Protein AF-A0A2V6K0H4-F1 (afdb_monomer_lite)

Structure (mmCIF, N/CA/C/O backbone):
data_AF-A0A2V6K0H4-F1
#
_entry.id   AF-A0A2V6K0H4-F1
#
loop_
_atom_site.group_PDB
_atom_site.id
_atom_site.type_symbol
_atom_site.label_atom_id
_atom_site.label_alt_id
_atom_site.label_comp_id
_atom_site.label_asym_id
_atom_site.label_entity_id
_atom_site.label_seq_id
_atom_site.pdbx_PDB_ins_code
_atom_site.Cartn_x
_atom_site.Cartn_y
_atom_site.Cartn_z
_atom_site.occupancy
_atom_site.B_iso_or_equiv
_atom_site.auth_seq_id
_atom_site.auth_comp_id
_atom_site.auth_asym_id
_atom_site.auth_atom_id
_atom_site.pdbx_PDB_model_num
ATOM 1 N N . MET A 1 1 ? 61.131 -24.759 -20.371 1.00 45.72 1 MET A N 1
ATOM 2 C CA . MET A 1 1 ? 60.418 -23.560 -19.867 1.00 45.72 1 MET A CA 1
ATOM 3 C C . MET A 1 1 ? 59.614 -22.884 -20.987 1.00 45.72 1 MET A C 1
ATOM 5 O O . MET A 1 1 ? 60.011 -21.819 -21.425 1.00 45.72 1 MET A O 1
ATOM 9 N N . LYS A 1 2 ? 58.522 -23.476 -21.503 1.00 50.22 2 LYS A N 1
ATOM 10 C CA . LYS A 1 2 ? 57.616 -22.813 -22.475 1.00 50.22 2 LYS A CA 1
ATOM 11 C C . LYS A 1 2 ? 56.226 -23.479 -22.492 1.00 50.22 2 LYS A C 1
ATOM 13 O O . LYS A 1 2 ? 55.861 -24.067 -23.494 1.00 50.22 2 LYS A O 1
ATOM 18 N N . THR A 1 3 ? 55.463 -23.431 -21.399 1.00 52.38 3 THR A N 1
ATOM 19 C CA . THR A 1 3 ? 54.047 -23.891 -21.413 1.00 52.38 3 THR A CA 1
ATOM 20 C C . THR A 1 3 ? 53.115 -23.183 -20.415 1.00 52.38 3 THR A C 1
ATOM 22 O O . THR A 1 3 ? 51.939 -23.510 -20.359 1.00 52.38 3 THR A O 1
ATOM 25 N N . LEU A 1 4 ? 53.568 -22.164 -19.673 1.00 50.09 4 LEU A N 1
ATOM 26 C CA . LEU A 1 4 ? 52.749 -21.493 -18.642 1.00 50.09 4 LEU A CA 1
ATOM 27 C C . LEU A 1 4 ? 52.065 -20.181 -19.080 1.00 50.09 4 LEU A C 1
ATOM 29 O O . LEU A 1 4 ? 51.285 -19.625 -18.317 1.00 50.09 4 LEU A O 1
ATOM 33 N N . PHE A 1 5 ? 52.290 -19.687 -20.303 1.00 51.50 5 PHE A N 1
ATOM 34 C CA . PHE A 1 5 ? 51.765 -18.377 -20.735 1.00 51.50 5 PHE A CA 1
ATOM 35 C C . PHE A 1 5 ? 50.396 -18.407 -21.440 1.00 51.50 5 PHE A C 1
ATOM 37 O O . PHE A 1 5 ? 49.761 -17.364 -21.567 1.00 51.50 5 PHE A O 1
ATOM 44 N N . ALA A 1 6 ? 49.901 -19.572 -21.868 1.00 51.66 6 ALA A N 1
ATOM 45 C CA . ALA A 1 6 ? 48.662 -19.647 -22.652 1.00 51.66 6 ALA A CA 1
ATOM 46 C C . ALA A 1 6 ? 47.374 -19.586 -21.803 1.00 51.66 6 ALA A C 1
ATOM 48 O O . ALA A 1 6 ? 46.345 -19.132 -22.294 1.00 51.66 6 ALA A O 1
ATOM 49 N N . LEU A 1 7 ? 47.414 -19.985 -20.524 1.00 48.97 7 LEU A N 1
ATOM 50 C CA . LEU A 1 7 ? 46.205 -20.088 -19.689 1.00 48.97 7 LEU A CA 1
ATOM 51 C C . LEU A 1 7 ? 45.752 -18.738 -19.078 1.00 48.97 7 LEU A C 1
ATOM 53 O O . LEU A 1 7 ? 44.563 -18.545 -18.850 1.00 48.97 7 LEU A O 1
ATOM 57 N N . CYS A 1 8 ? 46.665 -17.777 -18.867 1.00 50.41 8 CYS A N 1
ATOM 58 C CA . CYS A 1 8 ? 46.339 -16.429 -18.355 1.00 50.41 8 CYS A CA 1
ATOM 59 C C . CYS A 1 8 ? 45.798 -15.467 -19.430 1.00 50.41 8 CYS A C 1
ATOM 61 O O . CYS A 1 8 ? 45.034 -14.551 -19.125 1.00 50.41 8 CYS A O 1
ATOM 63 N N . LEU A 1 9 ? 46.187 -15.647 -20.696 1.00 49.09 9 LEU A N 1
ATOM 64 C CA . LEU A 1 9 ? 45.750 -14.772 -21.791 1.00 49.09 9 LEU A CA 1
ATOM 65 C C . LEU A 1 9 ? 44.301 -15.056 -22.217 1.00 49.09 9 LEU A C 1
ATOM 67 O O . LEU A 1 9 ? 43.562 -14.130 -22.532 1.00 49.09 9 LEU A O 1
ATOM 71 N N . VAL A 1 10 ? 43.861 -16.317 -22.162 1.00 55.06 10 VAL A N 1
ATOM 72 C CA . VAL A 1 10 ? 42.486 -16.699 -22.533 1.00 55.06 10 VAL A CA 1
ATOM 73 C C . VAL A 1 10 ? 41.473 -16.243 -21.475 1.00 55.06 10 VAL A C 1
ATOM 75 O O . VAL A 1 10 ? 40.394 -15.765 -21.821 1.00 55.06 10 VAL A O 1
ATOM 78 N N . THR A 1 11 ? 41.825 -16.310 -20.187 1.00 56.41 11 THR A N 1
ATOM 79 C CA . THR A 1 11 ? 40.947 -15.844 -19.100 1.00 56.41 11 THR A CA 1
ATOM 80 C C . THR A 1 11 ? 40.827 -14.320 -19.055 1.00 56.41 11 THR A C 1
ATOM 82 O O . THR A 1 11 ? 39.732 -13.808 -18.841 1.00 56.41 11 THR A O 1
ATOM 85 N N . THR A 1 12 ? 41.905 -13.576 -19.321 1.00 61.06 12 THR A N 1
ATOM 86 C CA . THR A 1 12 ? 41.866 -12.101 -19.359 1.00 61.06 12 THR A CA 1
ATOM 87 C C . THR A 1 12 ? 41.106 -11.554 -20.572 1.00 61.06 12 THR A C 1
ATOM 89 O O . THR A 1 12 ? 40.358 -10.588 -20.422 1.00 61.06 12 THR A O 1
ATOM 92 N N . LEU A 1 13 ? 41.213 -12.193 -21.745 1.00 59.69 13 LEU A N 1
ATOM 93 C CA . LEU A 1 13 ? 40.468 -11.805 -22.952 1.00 59.69 13 LEU A CA 1
ATOM 94 C C . LEU A 1 13 ? 38.966 -12.156 -22.861 1.00 59.69 13 LEU A C 1
ATOM 96 O O . LEU A 1 13 ? 38.113 -11.377 -23.285 1.00 59.69 13 LEU A O 1
ATOM 100 N N . GLY A 1 14 ? 38.620 -13.298 -22.253 1.00 63.28 14 GLY A N 1
ATOM 101 C CA . GLY A 1 14 ? 37.225 -13.670 -21.975 1.00 63.28 14 GLY A CA 1
ATOM 102 C C . GLY A 1 14 ? 36.558 -12.765 -20.931 1.00 63.28 14 GLY A C 1
ATOM 103 O O . GLY A 1 14 ? 35.384 -12.420 -21.055 1.00 63.28 14 GLY A O 1
ATOM 104 N N . LEU A 1 15 ? 37.314 -12.313 -19.926 1.00 65.50 15 LEU A N 1
ATOM 105 C CA . LEU A 1 15 ? 36.802 -11.408 -18.896 1.00 65.50 15 LEU A CA 1
ATOM 106 C C . LEU A 1 15 ? 36.651 -9.963 -19.405 1.00 65.50 15 LEU A C 1
ATOM 108 O O . LEU A 1 15 ? 35.726 -9.267 -18.987 1.00 65.50 15 LEU A O 1
ATOM 112 N N . SER A 1 16 ? 37.520 -9.501 -20.315 1.00 71.31 16 SER A N 1
ATOM 113 C CA . SER A 1 16 ? 37.411 -8.155 -20.900 1.00 71.31 16 SER A CA 1
ATOM 114 C C . SER A 1 16 ? 36.224 -8.028 -21.859 1.00 71.31 16 SER A C 1
ATOM 116 O O . SER A 1 16 ? 35.495 -7.041 -21.784 1.00 71.31 16 SER A O 1
ATOM 118 N N . THR A 1 17 ? 35.980 -9.048 -22.686 1.00 72.75 17 THR A N 1
ATOM 119 C CA . THR A 1 17 ? 34.864 -9.095 -23.650 1.00 72.75 17 THR A CA 1
ATOM 120 C C . THR A 1 17 ? 33.499 -9.226 -22.972 1.00 72.75 17 THR A C 1
ATOM 122 O O . THR A 1 17 ? 32.550 -8.531 -23.340 1.00 72.75 17 THR A O 1
ATOM 125 N N . ALA A 1 18 ? 33.393 -10.050 -21.925 1.00 73.50 18 ALA A N 1
ATOM 126 C CA . ALA A 1 18 ? 32.181 -10.128 -21.109 1.00 73.50 18 ALA A CA 1
ATOM 127 C C . ALA A 1 18 ? 31.883 -8.792 -20.406 1.00 73.50 18 ALA A C 1
ATOM 129 O O . ALA A 1 18 ? 30.736 -8.347 -20.355 1.00 73.50 18 ALA A O 1
ATOM 130 N N . ARG A 1 19 ? 32.925 -8.109 -19.913 1.00 79.75 19 ARG A N 1
ATOM 131 C CA . ARG A 1 19 ? 32.792 -6.804 -19.258 1.00 79.75 19 ARG A CA 1
ATOM 132 C C . ARG A 1 19 ? 32.370 -5.700 -20.228 1.00 79.75 19 ARG A C 1
ATOM 134 O O . ARG A 1 19 ? 31.537 -4.881 -19.847 1.00 79.75 19 ARG A O 1
ATOM 141 N N . SER A 1 20 ? 32.886 -5.681 -21.459 1.00 76.19 20 SER A N 1
ATOM 142 C CA . SER A 1 20 ? 32.443 -4.727 -22.487 1.00 76.19 20 SER A CA 1
ATOM 143 C C . SER A 1 20 ? 30.996 -4.967 -22.907 1.00 76.19 20 SER A C 1
ATOM 145 O O . SER A 1 20 ? 30.218 -4.020 -22.915 1.00 76.19 20 SER A O 1
ATOM 147 N N . ALA A 1 21 ? 30.596 -6.220 -23.150 1.00 75.69 21 ALA A N 1
ATOM 148 C CA . ALA A 1 21 ? 29.217 -6.539 -23.525 1.00 75.69 21 ALA A CA 1
ATOM 149 C C . ALA A 1 21 ? 28.221 -6.193 -22.401 1.00 75.69 21 ALA A C 1
ATOM 151 O O . ALA A 1 21 ? 27.159 -5.623 -22.648 1.00 75.69 21 ALA A O 1
ATOM 152 N N . GLN A 1 22 ? 28.586 -6.463 -21.143 1.00 78.69 22 GLN A N 1
ATOM 153 C CA . GLN A 1 22 ? 27.788 -6.061 -19.984 1.00 78.69 22 GLN A CA 1
ATOM 154 C C . GLN A 1 22 ? 27.707 -4.531 -19.846 1.00 78.69 22 GLN A C 1
ATOM 156 O O . GLN A 1 22 ? 26.660 -3.989 -19.500 1.00 78.69 22 GLN A O 1
ATOM 161 N N . GLN A 1 23 ? 28.796 -3.813 -20.123 1.00 79.44 23 GLN A N 1
ATOM 162 C CA . GLN A 1 23 ? 28.819 -2.352 -20.081 1.00 79.44 23 GLN A CA 1
ATOM 163 C C . GLN A 1 23 ? 27.959 -1.725 -21.188 1.00 79.44 23 GLN A C 1
ATOM 165 O O . GLN A 1 23 ? 27.229 -0.773 -20.912 1.00 79.44 23 GLN A O 1
ATOM 170 N N . GLU A 1 24 ? 27.996 -2.271 -22.402 1.00 79.69 24 GLU A N 1
ATOM 171 C CA . GLU A 1 24 ? 27.132 -1.864 -23.515 1.00 79.69 24 GLU A CA 1
ATOM 172 C C . GLU A 1 24 ? 25.655 -2.126 -23.199 1.00 79.69 24 GLU A C 1
ATOM 174 O O . GLU A 1 24 ? 24.834 -1.213 -23.307 1.00 79.69 24 GLU A O 1
ATOM 179 N N . GLY A 1 25 ? 25.324 -3.320 -22.691 1.00 82.00 25 GLY A N 1
ATOM 180 C CA . GLY A 1 25 ? 23.967 -3.657 -22.248 1.00 82.00 25 GLY A CA 1
ATOM 181 C C . GLY A 1 25 ? 23.442 -2.704 -21.167 1.00 82.00 25 GLY A C 1
ATOM 182 O O . GLY A 1 25 ? 22.304 -2.237 -21.242 1.00 82.00 25 GLY A O 1
ATOM 183 N N . ASN A 1 26 ? 24.294 -2.318 -20.212 1.00 89.38 26 ASN A N 1
ATOM 184 C CA . ASN A 1 26 ? 23.946 -1.344 -19.175 1.00 89.38 26 ASN A CA 1
ATOM 185 C C . ASN A 1 26 ? 23.696 0.067 -19.741 1.00 89.38 26 ASN A C 1
ATOM 187 O O . ASN A 1 26 ? 22.824 0.787 -19.243 1.00 89.38 26 ASN A O 1
ATOM 191 N N . GLN A 1 27 ? 24.457 0.490 -20.757 1.00 91.50 27 GLN A N 1
ATOM 192 C CA . GLN A 1 27 ? 24.262 1.786 -21.418 1.00 91.50 27 GLN A CA 1
ATOM 193 C C . GLN A 1 27 ? 22.973 1.813 -22.243 1.00 91.50 27 GLN A C 1
ATOM 195 O O . GLN A 1 27 ? 22.233 2.802 -22.204 1.00 91.50 27 GLN A O 1
ATOM 200 N N . GLU A 1 28 ? 22.673 0.723 -22.948 1.00 95.06 28 GLU A N 1
ATOM 201 C CA . GLU A 1 28 ? 21.436 0.573 -23.707 1.00 95.06 28 GLU A CA 1
ATOM 202 C C . GLU A 1 28 ? 20.214 0.576 -22.777 1.00 95.06 28 GLU A C 1
ATOM 204 O O . GLU A 1 28 ? 19.277 1.348 -22.994 1.00 95.06 28 GLU A O 1
ATOM 209 N N . ALA A 1 29 ? 20.262 -0.187 -21.679 1.00 96.94 29 ALA A N 1
ATOM 210 C CA . ALA A 1 29 ? 19.222 -0.186 -20.650 1.00 96.94 29 ALA A CA 1
ATOM 211 C C . ALA A 1 29 ? 18.964 1.228 -20.102 1.00 96.94 29 ALA A C 1
ATOM 213 O O . ALA A 1 29 ? 17.816 1.643 -19.947 1.00 96.94 29 ALA A O 1
ATOM 214 N N . ALA A 1 30 ? 20.025 2.012 -19.879 1.00 97.38 30 ALA A N 1
ATOM 215 C CA . ALA A 1 30 ? 19.903 3.394 -19.425 1.00 97.38 30 ALA A CA 1
ATOM 216 C C . ALA A 1 30 ? 19.274 4.329 -20.465 1.00 97.38 30 ALA A C 1
ATOM 218 O O . ALA A 1 30 ? 18.544 5.251 -20.099 1.00 97.38 30 ALA A O 1
ATOM 219 N N . LYS A 1 31 ? 19.524 4.118 -21.762 1.00 98.00 31 LYS A N 1
ATOM 220 C CA . LYS A 1 31 ? 18.835 4.865 -22.822 1.00 98.00 31 LYS A CA 1
ATOM 221 C C . LYS A 1 31 ? 17.337 4.545 -22.829 1.00 98.00 31 LYS A C 1
ATOM 223 O O . LYS A 1 31 ? 16.539 5.474 -22.750 1.00 98.00 31 LYS A O 1
ATOM 228 N N . ILE A 1 32 ? 16.979 3.263 -22.815 1.00 98.44 32 ILE A N 1
ATOM 229 C CA . ILE A 1 32 ? 15.583 2.805 -22.793 1.00 98.44 32 ILE A CA 1
ATOM 230 C C . ILE A 1 32 ? 14.858 3.343 -21.552 1.00 98.44 32 ILE A C 1
ATOM 232 O O . ILE A 1 32 ? 13.764 3.891 -21.655 1.00 98.44 32 ILE A O 1
ATOM 236 N N . ALA A 1 33 ? 15.484 3.272 -20.375 1.00 98.31 33 ALA A N 1
ATOM 237 C CA . ALA A 1 33 ? 14.892 3.788 -19.144 1.00 98.31 33 ALA A CA 1
ATOM 238 C C . ALA A 1 33 ? 14.693 5.316 -19.173 1.00 98.31 33 ALA A C 1
ATOM 240 O O . ALA A 1 33 ? 13.718 5.819 -18.612 1.00 98.31 33 ALA A O 1
ATOM 241 N N . ARG A 1 34 ? 15.577 6.075 -19.842 1.00 98.44 34 ARG A N 1
ATOM 242 C CA . ARG A 1 34 ? 15.388 7.525 -20.040 1.00 98.44 34 ARG A CA 1
ATOM 243 C C . ARG A 1 34 ? 14.175 7.815 -20.916 1.00 98.44 34 ARG A C 1
ATOM 245 O O . ARG A 1 34 ? 13.397 8.699 -20.574 1.00 98.44 34 ARG A O 1
ATOM 252 N N . GLU A 1 35 ? 13.982 7.052 -21.988 1.00 98.50 35 GLU A N 1
ATOM 253 C CA . GLU A 1 35 ? 12.778 7.143 -22.822 1.00 98.50 35 GLU A CA 1
ATOM 254 C C . GLU A 1 35 ? 11.519 6.759 -22.025 1.00 98.50 35 GLU A C 1
ATOM 256 O O . GLU A 1 35 ? 10.512 7.458 -22.104 1.00 98.50 35 GLU A O 1
ATOM 261 N N . GLY A 1 36 ? 11.593 5.725 -21.177 1.00 98.44 36 GLY A N 1
ATOM 262 C CA . GLY A 1 36 ? 10.508 5.353 -20.260 1.00 98.44 36 GLY A CA 1
ATOM 263 C C . GLY A 1 36 ? 10.164 6.473 -19.280 1.00 98.44 36 GLY A C 1
ATOM 264 O O . GLY A 1 36 ? 9.000 6.791 -19.063 1.00 98.44 36 GLY A O 1
ATOM 265 N N . SER A 1 37 ? 11.185 7.148 -18.752 1.00 98.25 37 SER A N 1
ATOM 266 C CA . SER A 1 37 ? 11.018 8.299 -17.855 1.00 98.25 37 SER A CA 1
ATOM 267 C C . SER A 1 37 ? 10.405 9.503 -18.566 1.00 98.25 37 SER A C 1
ATOM 269 O O . SER A 1 37 ? 9.687 10.278 -17.940 1.00 98.25 37 SER A O 1
ATOM 271 N N . GLN A 1 38 ? 10.673 9.672 -19.863 1.00 98.50 38 GLN A N 1
ATOM 272 C CA . GLN A 1 38 ? 10.007 10.689 -20.667 1.00 98.50 38 GLN A CA 1
ATOM 273 C C . GLN A 1 38 ? 8.531 10.335 -20.884 1.00 98.50 38 GLN A C 1
ATOM 275 O O . GLN A 1 38 ? 7.681 11.177 -20.627 1.00 98.50 38 GLN A O 1
ATOM 280 N N . ALA A 1 39 ? 8.218 9.079 -21.215 1.00 98.50 39 ALA A N 1
ATOM 281 C CA . ALA A 1 39 ? 6.834 8.617 -21.344 1.00 98.50 39 ALA A CA 1
ATOM 282 C C . ALA A 1 39 ? 6.018 8.818 -20.050 1.00 98.50 39 ALA A C 1
ATOM 284 O O . ALA A 1 39 ? 4.857 9.204 -20.118 1.00 98.50 39 ALA A O 1
ATOM 285 N N . VAL A 1 40 ? 6.632 8.658 -18.867 1.00 97.75 40 VAL A N 1
ATOM 286 C CA . VAL A 1 40 ? 5.998 9.007 -17.577 1.00 97.75 40 VAL A CA 1
ATOM 287 C C . VAL A 1 40 ? 5.616 10.488 -17.502 1.00 97.75 40 VAL A C 1
ATOM 289 O O . VAL A 1 40 ? 4.521 10.809 -17.046 1.00 97.75 40 VAL A O 1
ATOM 292 N N . LYS A 1 41 ? 6.494 11.401 -17.939 1.00 97.12 41 LYS A N 1
ATOM 293 C CA . LYS A 1 41 ? 6.190 12.846 -17.958 1.00 97.12 41 LYS A CA 1
ATOM 294 C C . LYS A 1 41 ? 5.054 13.167 -18.922 1.00 97.12 41 LYS A C 1
ATOM 296 O O . LYS A 1 41 ? 4.241 14.035 -18.626 1.00 97.12 41 LYS A O 1
ATOM 301 N N . ASP A 1 42 ? 4.998 12.434 -20.026 1.00 97.00 42 ASP A N 1
ATOM 302 C CA . ASP A 1 42 ? 3.953 12.547 -21.040 1.00 97.00 42 ASP A CA 1
ATOM 303 C C . ASP A 1 42 ? 2.658 11.811 -20.624 1.00 97.00 42 ASP A C 1
ATOM 305 O O . ASP A 1 42 ? 1.686 11.807 -21.373 1.00 97.00 42 ASP A O 1
ATOM 309 N N . GLN A 1 43 ? 2.639 11.185 -19.437 1.00 95.62 43 GLN A N 1
ATOM 310 C CA . GLN A 1 43 ? 1.554 10.345 -18.906 1.00 95.62 43 GLN A CA 1
ATOM 311 C C . GLN A 1 43 ? 1.187 9.136 -19.789 1.00 95.62 43 GLN A C 1
ATOM 313 O O . GLN A 1 43 ? 0.144 8.510 -19.603 1.00 95.62 43 GLN A O 1
ATOM 318 N N . ASP A 1 44 ? 2.074 8.742 -20.705 1.00 98.12 44 ASP A N 1
ATOM 319 C CA . ASP A 1 44 ? 1.958 7.514 -21.490 1.00 98.12 44 ASP A CA 1
ATOM 320 C C . ASP A 1 44 ? 2.478 6.325 -20.672 1.00 98.12 44 ASP A C 1
ATOM 322 O O . ASP A 1 44 ? 3.596 5.819 -20.836 1.00 98.12 44 ASP A O 1
ATOM 326 N N . TRP A 1 45 ? 1.647 5.890 -19.727 1.00 97.69 45 TRP A N 1
ATOM 327 C CA . TRP A 1 45 ? 1.994 4.821 -18.799 1.00 97.69 45 TRP A CA 1
ATOM 328 C C . TRP A 1 45 ? 2.222 3.469 -19.481 1.00 97.69 45 TRP A C 1
ATOM 330 O O . TRP A 1 45 ? 3.043 2.679 -19.015 1.00 97.69 45 TRP A O 1
ATOM 340 N N . ASN A 1 46 ? 1.523 3.194 -20.586 1.00 98.06 46 ASN A N 1
ATOM 341 C CA . ASN A 1 46 ? 1.679 1.948 -21.338 1.00 98.06 46 ASN A CA 1
ATOM 342 C C . ASN A 1 46 ? 3.086 1.857 -21.927 1.00 98.06 46 ASN A C 1
ATOM 344 O O . ASN A 1 46 ? 3.794 0.874 -21.693 1.00 98.06 46 ASN A O 1
ATOM 348 N N . LYS A 1 47 ? 3.515 2.919 -22.614 1.00 98.62 47 LYS A N 1
ATOM 349 C CA . LYS A 1 47 ? 4.865 3.015 -23.164 1.00 98.62 47 LYS A CA 1
ATOM 350 C C . LYS A 1 47 ? 5.923 3.033 -22.065 1.00 98.62 47 LYS A C 1
ATOM 352 O O . LYS A 1 47 ? 6.947 2.366 -22.200 1.00 98.62 47 LYS A O 1
ATOM 357 N N . ALA A 1 48 ? 5.682 3.748 -20.964 1.00 98.69 48 ALA A N 1
ATOM 358 C CA . ALA A 1 48 ? 6.600 3.771 -19.827 1.00 98.69 48 ALA A CA 1
ATOM 359 C C . ALA A 1 48 ? 6.859 2.361 -19.269 1.00 98.69 48 ALA A C 1
ATOM 361 O O . ALA A 1 48 ? 8.014 1.964 -19.121 1.00 98.69 48 ALA A O 1
ATOM 362 N N . ILE A 1 49 ? 5.803 1.583 -19.010 1.00 98.81 49 ILE A N 1
ATOM 363 C CA . ILE A 1 49 ? 5.901 0.209 -18.494 1.00 98.81 49 ILE A CA 1
ATOM 364 C C . ILE A 1 49 ? 6.623 -0.705 -19.487 1.00 98.81 49 ILE A C 1
ATOM 366 O O . ILE A 1 49 ? 7.511 -1.456 -19.085 1.00 98.81 49 ILE A O 1
ATOM 370 N N . GLU A 1 50 ? 6.301 -0.623 -20.781 1.00 98.75 50 GLU A N 1
ATOM 371 C CA . GLU A 1 50 ? 6.987 -1.410 -21.813 1.00 98.75 50 GLU A CA 1
ATOM 372 C C . GLU A 1 50 ? 8.493 -1.107 -21.846 1.00 98.75 50 GLU A C 1
ATOM 374 O O . GLU A 1 50 ? 9.321 -2.022 -21.854 1.00 98.75 50 GLU A O 1
ATOM 379 N N . LEU A 1 51 ? 8.864 0.175 -21.816 1.00 98.81 51 LEU A N 1
ATOM 380 C CA . LEU A 1 51 ? 10.261 0.602 -21.825 1.00 98.81 51 LEU A CA 1
ATOM 381 C C . LEU A 1 51 ? 10.985 0.178 -20.544 1.00 98.81 51 LEU A C 1
ATOM 383 O O . LEU A 1 51 ? 12.088 -0.359 -20.618 1.00 98.81 51 LEU A O 1
ATOM 387 N N . PHE A 1 52 ? 10.376 0.339 -19.368 1.00 98.75 52 PHE A N 1
ATOM 388 C CA . PHE A 1 52 ? 10.999 -0.114 -18.123 1.00 98.75 52 PHE A CA 1
ATOM 389 C C . PHE A 1 52 ? 11.128 -1.635 -18.042 1.00 98.75 52 PHE A C 1
ATOM 391 O O . PHE A 1 52 ? 12.120 -2.114 -17.497 1.00 98.75 52 PHE A O 1
ATOM 398 N N . ARG A 1 53 ? 10.202 -2.397 -18.634 1.00 98.56 53 ARG A N 1
ATOM 399 C CA . ARG A 1 53 ? 10.320 -3.855 -18.754 1.00 98.56 53 ARG A CA 1
ATOM 400 C C . ARG A 1 53 ? 11.521 -4.241 -19.612 1.00 98.56 53 ARG A C 1
ATOM 402 O O . ARG A 1 53 ? 12.388 -4.965 -19.133 1.00 98.56 53 ARG A O 1
ATOM 409 N N . LYS A 1 54 ? 11.644 -3.665 -20.813 1.00 98.38 54 LYS A N 1
ATOM 410 C CA . LYS A 1 54 ? 12.812 -3.867 -21.693 1.00 98.38 54 LYS A CA 1
ATOM 411 C C . LYS A 1 54 ? 14.124 -3.452 -21.022 1.00 98.38 54 LYS A C 1
ATOM 413 O O . LYS A 1 54 ? 15.150 -4.107 -21.188 1.00 98.38 54 LYS A O 1
ATOM 418 N N . ALA A 1 55 ? 14.112 -2.364 -20.251 1.00 98.31 55 ALA A N 1
ATOM 419 C CA . ALA A 1 55 ? 15.282 -1.930 -19.495 1.00 98.31 55 ALA A CA 1
ATOM 420 C C . ALA A 1 55 ? 15.637 -2.923 -18.374 1.00 98.31 55 ALA A C 1
ATOM 422 O O . ALA A 1 55 ? 16.815 -3.216 -18.186 1.00 98.31 55 ALA A O 1
ATOM 423 N N . ALA A 1 56 ? 14.642 -3.468 -17.667 1.00 97.44 56 ALA A N 1
ATOM 424 C CA . ALA A 1 56 ? 14.829 -4.445 -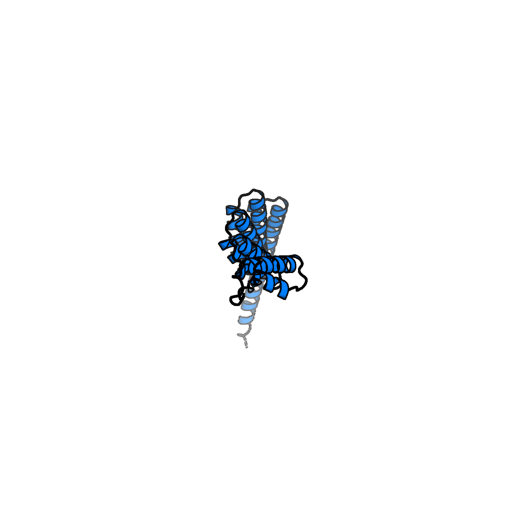16.595 1.00 97.44 56 ALA A CA 1
ATOM 425 C C . ALA A 1 56 ? 15.336 -5.810 -17.095 1.00 97.44 56 ALA A C 1
ATOM 427 O O . ALA A 1 56 ? 16.103 -6.461 -16.389 1.00 97.44 56 ALA A O 1
ATOM 428 N N . GLU A 1 57 ? 14.964 -6.216 -18.314 1.00 96.19 57 GLU A N 1
ATOM 429 C CA . GLU A 1 57 ? 15.502 -7.412 -18.985 1.00 96.19 57 GLU A CA 1
ATOM 430 C C . GLU A 1 57 ? 17.012 -7.303 -19.248 1.00 96.19 57 GLU A C 1
ATOM 432 O O . GLU A 1 57 ? 17.727 -8.302 -19.197 1.00 96.19 57 GLU A O 1
ATOM 437 N N . LYS A 1 58 ? 17.508 -6.086 -19.507 1.00 95.31 58 LYS A N 1
ATOM 438 C CA . LYS A 1 58 ? 18.931 -5.812 -19.762 1.00 95.31 58 LYS A CA 1
ATOM 439 C C . LYS A 1 58 ? 19.714 -5.516 -18.482 1.00 95.31 58 LYS A C 1
ATOM 441 O O . LYS A 1 58 ? 20.856 -5.943 -18.348 1.00 95.31 58 LYS A O 1
ATOM 446 N N . ASP A 1 59 ? 19.112 -4.785 -17.546 1.00 95.19 59 ASP A N 1
ATOM 447 C CA . ASP A 1 59 ? 19.708 -4.436 -16.257 1.00 95.19 59 ASP A CA 1
ATOM 448 C C . ASP A 1 59 ? 18.638 -4.418 -15.155 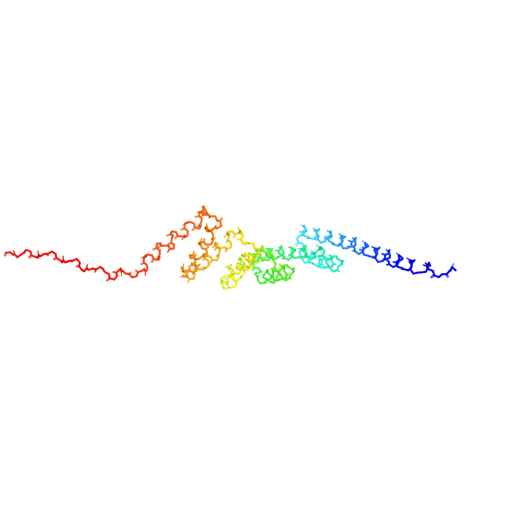1.00 95.19 59 ASP A C 1
ATOM 450 O O . ASP A 1 59 ? 17.804 -3.511 -15.059 1.00 95.19 59 ASP A O 1
ATOM 454 N N . ARG A 1 60 ? 18.722 -5.406 -14.257 1.00 94.81 60 ARG A N 1
ATOM 455 C CA . ARG A 1 60 ? 17.785 -5.618 -13.143 1.00 94.81 60 ARG A CA 1
ATOM 456 C C . ARG A 1 60 ? 17.600 -4.410 -12.223 1.00 94.81 60 ARG A C 1
ATOM 458 O O . ARG A 1 60 ? 16.639 -4.371 -11.461 1.00 94.81 60 ARG A O 1
ATOM 465 N N . LYS A 1 61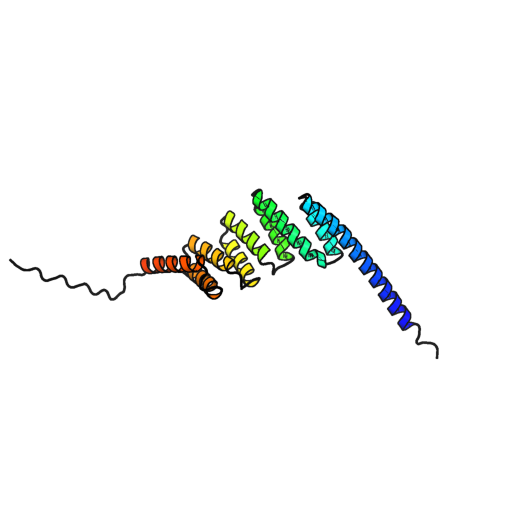 ? 18.497 -3.416 -12.234 1.00 95.44 61 LYS A N 1
ATOM 466 C CA . LYS A 1 61 ? 18.307 -2.210 -11.409 1.00 95.44 61 LYS A CA 1
ATOM 467 C C . LYS A 1 61 ? 17.016 -1.458 -11.767 1.00 95.44 61 LYS A C 1
ATOM 469 O O . LYS A 1 61 ? 16.474 -0.756 -10.919 1.00 95.44 61 LYS A O 1
ATOM 474 N N . TYR A 1 62 ? 16.508 -1.630 -12.992 1.00 97.88 62 TYR A N 1
ATOM 475 C CA . TYR A 1 62 ? 15.256 -1.024 -13.453 1.00 97.88 62 TYR A CA 1
ATOM 476 C C . TYR A 1 62 ? 14.002 -1.812 -13.065 1.00 97.88 62 TYR A C 1
ATOM 478 O O . TYR A 1 62 ? 12.896 -1.302 -13.234 1.00 97.88 62 TYR A O 1
ATOM 486 N N . THR A 1 63 ? 14.141 -3.006 -12.485 1.00 97.94 63 THR A N 1
ATOM 487 C CA . THR A 1 63 ? 13.011 -3.802 -11.990 1.00 97.94 63 THR A CA 1
ATOM 488 C C . THR A 1 63 ? 12.178 -3.018 -10.969 1.00 97.94 63 THR A C 1
ATOM 490 O O . THR A 1 63 ? 10.956 -2.974 -11.073 1.00 97.94 63 THR A O 1
ATOM 493 N N . GLN A 1 64 ? 12.816 -2.289 -10.046 1.00 97.38 64 GLN A N 1
ATOM 494 C CA . GLN A 1 64 ? 12.081 -1.438 -9.103 1.00 97.38 64 GLN A CA 1
ATOM 495 C C . GLN A 1 64 ? 11.390 -0.254 -9.803 1.00 97.38 64 GLN A C 1
ATOM 497 O O . GLN A 1 64 ? 10.290 0.135 -9.417 1.00 97.38 64 GLN A O 1
ATOM 502 N N . THR A 1 65 ? 11.999 0.320 -10.845 1.00 98.00 65 THR A N 1
ATOM 503 C CA . THR A 1 65 ? 11.381 1.399 -11.633 1.00 98.00 65 THR A CA 1
ATOM 504 C C . THR A 1 65 ? 10.138 0.911 -12.375 1.00 98.00 65 THR A C 1
ATOM 506 O O . THR A 1 65 ? 9.138 1.624 -12.412 1.00 98.00 65 THR A O 1
ATOM 509 N N . LEU A 1 66 ? 10.164 -0.319 -12.896 1.00 98.69 66 LEU A N 1
ATOM 510 C CA . LEU A 1 66 ? 9.000 -0.965 -13.498 1.00 98.69 66 LEU A CA 1
ATOM 511 C C . LEU A 1 66 ? 7.849 -1.111 -12.490 1.00 98.69 66 LEU A C 1
ATOM 513 O O . LEU A 1 66 ? 6.723 -0.732 -12.803 1.00 98.69 66 LEU A O 1
ATOM 517 N N . ALA A 1 67 ? 8.128 -1.578 -11.266 1.00 98.56 67 ALA A N 1
ATOM 518 C CA . ALA A 1 67 ? 7.116 -1.673 -10.207 1.00 98.56 67 ALA A CA 1
ATOM 519 C C . ALA A 1 67 ? 6.493 -0.310 -9.863 1.00 98.56 67 ALA A C 1
ATOM 521 O O . ALA A 1 67 ? 5.282 -0.202 -9.674 1.00 98.56 67 ALA A O 1
ATOM 522 N N . ILE A 1 68 ? 7.308 0.749 -9.817 1.00 98.31 68 ILE A N 1
ATOM 523 C CA . ILE A 1 68 ? 6.823 2.115 -9.583 1.00 98.31 68 ILE A CA 1
ATOM 524 C C . ILE A 1 68 ? 5.935 2.581 -10.744 1.00 98.31 68 ILE A C 1
ATOM 526 O O . ILE A 1 68 ? 4.900 3.192 -10.498 1.00 98.31 68 ILE A O 1
ATOM 530 N N . ALA A 1 69 ? 6.293 2.286 -11.996 1.00 98.44 69 ALA A N 1
ATOM 531 C CA . ALA A 1 69 ? 5.478 2.660 -13.152 1.00 98.44 69 ALA A CA 1
ATOM 532 C C . ALA A 1 69 ? 4.094 1.991 -13.128 1.00 98.44 69 ALA A C 1
ATOM 534 O O . ALA A 1 69 ? 3.095 2.663 -13.385 1.00 98.44 69 ALA A O 1
ATOM 535 N N . TYR A 1 70 ? 4.021 0.715 -12.734 1.00 98.88 70 TYR A N 1
ATOM 536 C CA . TYR A 1 70 ? 2.747 0.037 -12.485 1.00 98.88 70 TYR A CA 1
ATOM 537 C C . TYR A 1 70 ? 1.925 0.723 -11.381 1.00 98.88 70 TYR A C 1
ATOM 539 O O . TYR A 1 70 ? 0.755 1.018 -11.604 1.00 98.88 70 TYR A O 1
ATOM 547 N N . GLN A 1 71 ? 2.525 1.069 -10.232 1.00 98.81 71 GLN A N 1
ATOM 548 C CA . GLN A 1 71 ? 1.823 1.806 -9.162 1.00 98.81 71 GLN A CA 1
ATOM 549 C C . GLN A 1 71 ? 1.255 3.150 -9.644 1.00 98.81 71 GLN A C 1
ATOM 551 O O . GLN A 1 71 ? 0.143 3.534 -9.282 1.00 98.81 71 GLN A O 1
ATOM 556 N N . GLN A 1 72 ? 2.003 3.883 -10.471 1.00 98.31 72 GLN A N 1
ATOM 557 C CA . GLN A 1 72 ? 1.545 5.172 -10.990 1.00 98.31 72 GLN A CA 1
ATOM 558 C C . GLN A 1 72 ? 0.410 5.022 -12.011 1.00 98.31 72 GLN A C 1
ATOM 560 O O . GLN A 1 72 ? -0.560 5.781 -11.959 1.00 98.31 72 GLN A O 1
ATOM 565 N N . ARG A 1 73 ? 0.476 4.018 -12.896 1.00 98.62 73 ARG A N 1
ATOM 566 C CA . ARG A 1 73 ? -0.632 3.726 -13.816 1.00 98.62 73 ARG A CA 1
ATOM 567 C C . ARG A 1 73 ? -1.875 3.269 -13.058 1.00 98.62 73 ARG A C 1
ATOM 569 O O . ARG A 1 73 ? -2.963 3.762 -13.344 1.00 98.62 73 ARG A O 1
ATOM 576 N N . ALA A 1 74 ? -1.708 2.427 -12.040 1.00 98.75 74 ALA A N 1
ATOM 577 C CA . ALA A 1 74 ? -2.795 2.020 -11.159 1.00 98.75 74 ALA A CA 1
ATOM 578 C C . ALA A 1 74 ? -3.464 3.216 -10.477 1.00 98.75 74 ALA A C 1
ATOM 580 O O . ALA A 1 74 ? -4.689 3.291 -10.423 1.00 98.75 74 ALA A O 1
ATOM 581 N N . PHE A 1 75 ? -2.676 4.182 -9.999 1.00 98.12 75 PHE A N 1
ATOM 582 C CA . PHE A 1 75 ? -3.210 5.421 -9.440 1.00 98.12 75 PHE A CA 1
ATOM 583 C C . PHE A 1 75 ? -4.034 6.211 -10.470 1.00 98.12 75 PHE A C 1
ATOM 585 O O . PHE A 1 75 ? -5.128 6.672 -10.146 1.00 98.12 75 PHE A O 1
ATOM 592 N N . SER A 1 76 ? -3.561 6.317 -11.718 1.00 98.00 76 SER A N 1
ATOM 593 C CA . SER A 1 76 ? -4.330 6.930 -12.813 1.00 98.00 76 SER A CA 1
ATOM 594 C C . SER A 1 76 ? -5.648 6.191 -13.059 1.00 98.00 76 SER A C 1
ATOM 596 O O . SER A 1 76 ? -6.707 6.811 -13.059 1.00 98.00 76 SER A O 1
ATOM 598 N N . TYR A 1 77 ? -5.608 4.861 -13.179 1.00 98.62 77 TYR A N 1
ATOM 599 C CA . TYR A 1 77 ? -6.807 4.042 -13.353 1.00 98.62 77 TYR A CA 1
ATOM 600 C C . TYR A 1 77 ? -7.793 4.182 -12.194 1.00 98.62 77 TYR A C 1
ATOM 602 O O . TYR A 1 77 ? -8.995 4.275 -12.427 1.00 98.62 77 TYR A O 1
ATOM 610 N N . ALA A 1 78 ? -7.316 4.247 -10.952 1.00 98.31 78 ALA A N 1
ATOM 611 C CA . ALA A 1 78 ? -8.177 4.447 -9.793 1.00 98.31 78 ALA A CA 1
ATOM 612 C C . ALA A 1 78 ? -8.875 5.820 -9.810 1.00 98.31 78 ALA A C 1
ATOM 614 O O . ALA A 1 78 ? -10.044 5.902 -9.428 1.00 98.31 78 ALA A O 1
ATOM 615 N N . ASN A 1 79 ? -8.200 6.877 -10.280 1.00 97.31 79 ASN A N 1
ATOM 616 C CA . ASN A 1 79 ? -8.813 8.200 -10.467 1.00 97.31 79 ASN A CA 1
ATOM 617 C C . ASN A 1 79 ? -9.897 8.177 -11.552 1.00 97.31 79 ASN A C 1
ATOM 619 O O . ASN A 1 79 ? -10.944 8.800 -11.383 1.00 97.31 79 ASN A O 1
ATOM 623 N N . ASP A 1 80 ? -9.688 7.381 -12.599 1.00 97.81 80 ASP A N 1
ATOM 624 C CA . ASP A 1 80 ? -10.665 7.138 -13.664 1.00 97.81 80 ASP A CA 1
ATOM 625 C C . ASP A 1 80 ? -11.742 6.103 -13.273 1.00 97.81 80 ASP A C 1
ATOM 627 O O . ASP A 1 80 ? -12.524 5.666 -14.115 1.00 97.81 80 ASP A O 1
ATOM 631 N N . GLN A 1 81 ? -11.781 5.669 -12.005 1.00 97.62 81 GLN A N 1
ATOM 632 C CA . GLN A 1 81 ? -12.676 4.623 -11.481 1.00 97.62 81 GLN A CA 1
ATOM 633 C C . GLN A 1 81 ? -12.546 3.254 -12.173 1.00 97.62 81 GLN A C 1
ATOM 635 O O . GLN A 1 81 ? -13.386 2.367 -12.010 1.00 97.62 81 GLN A O 1
ATOM 640 N N . ARG A 1 82 ? -11.449 3.023 -12.897 1.00 98.62 82 ARG A N 1
ATOM 641 C CA . ARG A 1 82 ? -11.074 1.735 -13.489 1.00 98.62 82 ARG A CA 1
ATOM 642 C C . ARG A 1 82 ? -10.413 0.843 -12.440 1.00 98.62 82 ARG A C 1
ATOM 644 O O . ARG A 1 82 ? -9.238 0.489 -12.531 1.00 98.62 82 ARG A O 1
ATOM 651 N N . PHE A 1 83 ? -11.174 0.493 -11.405 1.00 98.56 83 PHE A N 1
ATOM 652 C CA . PHE A 1 83 ? -10.636 -0.179 -10.222 1.00 98.56 83 PHE A CA 1
ATOM 653 C C . PHE A 1 83 ? -10.000 -1.535 -10.534 1.00 98.56 83 PHE A C 1
ATOM 655 O O . PHE A 1 83 ? -8.926 -1.817 -10.017 1.00 98.56 83 PHE A O 1
ATOM 662 N N . GLN A 1 84 ? -10.589 -2.352 -11.413 1.00 98.62 84 GLN A N 1
ATOM 663 C CA . GLN A 1 84 ? -10.016 -3.664 -11.736 1.00 98.62 84 GLN A CA 1
ATOM 664 C C . GLN A 1 84 ? -8.654 -3.556 -12.435 1.00 98.62 84 GLN A C 1
ATOM 666 O O . GLN A 1 84 ? -7.741 -4.314 -12.115 1.00 98.62 84 GLN A O 1
ATOM 671 N N . ASP A 1 85 ? -8.494 -2.594 -13.346 1.00 98.75 85 ASP A N 1
ATOM 672 C CA . ASP A 1 85 ? -7.213 -2.350 -14.013 1.00 98.75 85 ASP A CA 1
ATOM 673 C C . ASP A 1 85 ? -6.153 -1.879 -13.009 1.00 98.75 85 ASP A C 1
ATOM 675 O O . ASP A 1 85 ? -5.015 -2.347 -13.033 1.00 98.75 85 ASP A O 1
ATOM 679 N N . ALA A 1 86 ? -6.545 -1.010 -12.072 1.00 98.88 86 ALA A N 1
ATOM 680 C CA . ALA A 1 86 ? -5.672 -0.562 -10.996 1.00 98.88 86 ALA A CA 1
ATOM 681 C C . ALA A 1 86 ? -5.241 -1.713 -10.067 1.00 98.88 86 ALA A C 1
ATOM 683 O O . ALA A 1 86 ? -4.062 -1.822 -9.730 1.00 98.88 86 ALA A O 1
ATOM 684 N N . LEU A 1 87 ? -6.168 -2.599 -9.684 1.00 98.88 87 LEU A N 1
ATOM 685 C CA . LEU A 1 87 ? -5.866 -3.784 -8.872 1.00 98.88 87 LEU A CA 1
ATOM 686 C C . LEU A 1 87 ? -4.888 -4.728 -9.585 1.00 98.88 87 LEU A C 1
ATOM 688 O O . LEU A 1 87 ? -3.972 -5.248 -8.944 1.00 98.88 87 LEU A O 1
ATOM 692 N N . ASN A 1 88 ? -5.051 -4.923 -10.898 1.00 98.81 88 ASN A N 1
ATOM 693 C CA . ASN A 1 88 ? -4.154 -5.754 -11.703 1.00 98.81 88 ASN A CA 1
ATOM 694 C C . ASN A 1 88 ? -2.729 -5.176 -11.725 1.00 98.81 88 ASN A C 1
ATOM 696 O O . ASN A 1 88 ? -1.775 -5.893 -11.430 1.00 98.81 88 ASN A O 1
ATOM 700 N N . ASP A 1 89 ? -2.584 -3.875 -11.992 1.00 98.88 89 ASP A N 1
ATOM 701 C CA . ASP A 1 89 ? -1.277 -3.205 -12.006 1.00 98.88 89 ASP A CA 1
ATOM 702 C C . ASP A 1 89 ? -0.588 -3.227 -10.635 1.00 98.88 89 ASP A C 1
ATOM 704 O O . ASP A 1 89 ? 0.623 -3.423 -10.537 1.00 98.88 89 ASP A O 1
ATOM 708 N N . LEU A 1 90 ? -1.345 -3.077 -9.547 1.00 98.94 90 LEU A N 1
ATOM 709 C CA . LEU A 1 90 ? -0.784 -3.208 -8.201 1.00 98.94 90 LEU A CA 1
ATOM 710 C C . LEU A 1 90 ? -0.370 -4.649 -7.896 1.00 98.94 90 LEU A C 1
ATOM 712 O O . LEU A 1 90 ? 0.631 -4.860 -7.215 1.00 98.94 90 LEU A O 1
ATOM 716 N N . GLY A 1 91 ? -1.084 -5.638 -8.440 1.00 98.88 91 GLY A N 1
ATOM 717 C CA . GLY A 1 91 ? -0.663 -7.038 -8.428 1.00 98.88 91 GLY A CA 1
ATOM 718 C C . GLY A 1 91 ? 0.700 -7.244 -9.089 1.00 98.88 91 GLY A C 1
ATOM 719 O O . GLY A 1 91 ? 1.578 -7.856 -8.483 1.00 98.88 91 GLY A O 1
ATOM 720 N N . GLU A 1 92 ? 0.910 -6.671 -10.275 1.00 98.81 92 GLU A N 1
ATOM 721 C CA . GLU A 1 92 ? 2.203 -6.698 -10.975 1.00 98.81 92 GLU A CA 1
ATOM 722 C C . GLU A 1 92 ? 3.311 -6.024 -10.147 1.00 98.81 92 GLU A C 1
ATOM 724 O O . GLU A 1 92 ? 4.398 -6.580 -9.973 1.00 98.81 92 GLU A O 1
ATOM 729 N N . ALA A 1 93 ? 3.038 -4.849 -9.569 1.00 98.81 93 ALA A N 1
ATOM 730 C CA . ALA A 1 93 ? 3.999 -4.147 -8.718 1.00 98.81 93 ALA A CA 1
ATOM 731 C C . ALA A 1 93 ? 4.403 -4.970 -7.478 1.00 98.81 93 ALA A C 1
ATOM 733 O O . ALA A 1 93 ? 5.586 -5.028 -7.137 1.00 98.81 93 ALA A O 1
ATOM 734 N N . ILE A 1 94 ? 3.439 -5.637 -6.834 1.00 98.81 94 ILE A N 1
ATOM 735 C CA . ILE A 1 94 ? 3.661 -6.505 -5.668 1.00 98.81 94 ILE A CA 1
ATOM 736 C C . ILE A 1 94 ? 4.443 -7.766 -6.050 1.00 98.81 94 ILE A C 1
ATOM 738 O O . ILE A 1 94 ? 5.321 -8.183 -5.297 1.00 98.81 94 ILE A O 1
ATOM 742 N N . GLN A 1 95 ? 4.177 -8.368 -7.213 1.00 98.50 95 GLN A N 1
ATOM 743 C CA . GLN A 1 95 ? 4.969 -9.505 -7.695 1.00 98.50 95 GLN A CA 1
ATOM 744 C C . GLN A 1 95 ? 6.441 -9.125 -7.883 1.00 98.50 95 GLN A C 1
ATOM 746 O O . GLN A 1 95 ? 7.331 -9.909 -7.551 1.00 98.50 95 GLN A O 1
ATOM 751 N N . ILE A 1 96 ? 6.702 -7.911 -8.374 1.00 98.38 96 ILE A N 1
ATOM 752 C CA . ILE A 1 96 ? 8.061 -7.401 -8.557 1.00 98.38 96 ILE A CA 1
ATOM 753 C C . ILE A 1 96 ? 8.735 -7.089 -7.213 1.00 98.38 96 ILE A C 1
ATOM 755 O O . ILE A 1 96 ? 9.901 -7.437 -7.012 1.00 98.38 96 ILE A O 1
ATOM 759 N N . ASN A 1 97 ? 8.025 -6.432 -6.293 1.00 97.44 97 ASN A N 1
ATOM 760 C CA . ASN A 1 97 ? 8.525 -6.135 -4.953 1.00 97.44 97 ASN A CA 1
ATOM 761 C C . ASN A 1 97 ? 7.517 -6.561 -3.870 1.00 97.44 97 ASN A C 1
ATOM 763 O O . ASN A 1 97 ? 6.708 -5.749 -3.413 1.00 97.44 97 ASN A O 1
ATOM 767 N N . PRO A 1 98 ? 7.625 -7.805 -3.365 1.00 97.69 98 PRO A N 1
ATOM 768 C CA . PRO A 1 98 ? 6.697 -8.337 -2.365 1.00 97.69 98 PRO A CA 1
ATOM 769 C C . PRO A 1 98 ? 6.781 -7.672 -0.987 1.00 97.69 98 PRO A C 1
ATOM 771 O O . PRO A 1 98 ? 5.996 -8.014 -0.103 1.00 97.69 98 PRO A O 1
ATOM 774 N N . ARG A 1 99 ? 7.749 -6.770 -0.772 1.00 96.94 99 ARG A N 1
ATOM 775 C CA . ARG A 1 99 ? 7.954 -6.014 0.473 1.00 96.94 99 ARG A CA 1
ATOM 776 C C . ARG A 1 99 ? 7.609 -4.531 0.321 1.00 96.94 99 ARG A C 1
ATOM 778 O O . ARG A 1 99 ? 7.934 -3.742 1.206 1.00 96.94 99 ARG A O 1
ATOM 785 N N . ASP A 1 100 ? 6.973 -4.133 -0.777 1.00 98.12 100 ASP A N 1
ATOM 786 C CA . ASP A 1 100 ? 6.542 -2.752 -0.969 1.00 98.12 100 ASP A CA 1
ATOM 787 C C . ASP A 1 100 ? 5.238 -2.475 -0.206 1.00 98.12 100 ASP A C 1
ATOM 789 O O . ASP A 1 100 ? 4.136 -2.730 -0.694 1.00 98.12 100 ASP A O 1
ATOM 793 N N . ALA A 1 101 ? 5.363 -1.923 1.004 1.00 98.44 101 ALA A N 1
ATOM 794 C CA . ALA A 1 101 ? 4.216 -1.550 1.832 1.00 98.44 101 ALA A CA 1
ATOM 795 C C . ALA A 1 101 ? 3.257 -0.577 1.118 1.00 98.44 101 ALA A C 1
ATOM 797 O O . ALA A 1 101 ? 2.049 -0.641 1.337 1.00 98.44 101 ALA A O 1
ATOM 798 N N . ARG A 1 102 ? 3.779 0.301 0.248 1.00 98.19 102 ARG A N 1
ATOM 799 C CA . ARG A 1 102 ? 2.976 1.295 -0.472 1.00 98.19 102 ARG A CA 1
ATOM 800 C C . ARG A 1 102 ? 2.097 0.639 -1.533 1.00 98.19 102 ARG A C 1
ATOM 802 O O . ARG A 1 102 ? 0.958 1.061 -1.704 1.00 98.19 102 ARG A O 1
ATOM 809 N N . ALA A 1 103 ? 2.598 -0.382 -2.225 1.00 98.69 103 ALA A N 1
ATOM 810 C CA . ALA A 1 103 ? 1.811 -1.095 -3.229 1.00 98.69 103 ALA A CA 1
ATOM 811 C C . ALA A 1 103 ? 0.618 -1.828 -2.587 1.00 98.69 103 ALA A C 1
ATOM 813 O O . ALA A 1 103 ? -0.505 -1.709 -3.078 1.00 98.69 103 ALA A O 1
ATOM 814 N N . TYR A 1 104 ? 0.831 -2.496 -1.444 1.00 98.94 104 TYR A N 1
ATOM 815 C CA . TYR A 1 104 ? -0.263 -3.087 -0.663 1.00 98.94 104 TYR A CA 1
ATOM 816 C C . TYR A 1 104 ? -1.246 -2.031 -0.147 1.00 98.94 104 TYR A C 1
ATOM 818 O O . TYR A 1 104 ? -2.451 -2.209 -0.270 1.00 98.94 104 TYR A O 1
ATOM 826 N N . GLU A 1 105 ? -0.757 -0.901 0.377 1.00 98.75 105 GLU A N 1
ATOM 827 C CA . GLU A 1 105 ? -1.619 0.200 0.828 1.00 98.75 105 GLU A CA 1
ATOM 828 C C . GLU A 1 105 ? -2.521 0.727 -0.295 1.00 98.75 105 GLU A C 1
ATOM 830 O O . GLU A 1 105 ? -3.717 0.927 -0.087 1.00 98.75 105 GLU A O 1
ATOM 835 N N . GLN A 1 106 ? -1.956 0.967 -1.482 1.00 98.75 106 GLN A N 1
ATOM 836 C CA . GLN A 1 106 ? -2.712 1.459 -2.634 1.00 98.75 106 GLN A CA 1
ATOM 837 C C . GLN A 1 106 ? -3.773 0.451 -3.079 1.00 98.75 106 GLN A C 1
ATOM 839 O O . GLN A 1 106 ? -4.885 0.858 -3.424 1.00 98.75 106 GLN A O 1
ATOM 844 N N . ARG A 1 107 ? -3.456 -0.850 -3.039 1.00 98.88 107 ARG A N 1
ATOM 845 C CA . ARG A 1 107 ? -4.387 -1.910 -3.440 1.00 98.88 107 ARG A CA 1
ATOM 846 C C . ARG A 1 107 ? -5.521 -2.045 -2.431 1.00 98.88 107 ARG A C 1
ATOM 848 O O . ARG A 1 107 ? -6.679 -1.926 -2.828 1.00 98.88 107 ARG A O 1
ATOM 855 N N . ALA A 1 108 ? -5.192 -2.085 -1.141 1.00 98.88 108 ALA A N 1
ATOM 856 C CA . ALA A 1 108 ? -6.165 -2.062 -0.054 1.00 98.88 108 ALA A CA 1
ATOM 857 C C . ALA A 1 108 ? -7.080 -0.827 -0.116 1.00 98.88 108 ALA A C 1
ATOM 859 O O . ALA A 1 108 ? -8.284 -0.932 0.091 1.00 98.88 108 ALA A O 1
ATOM 860 N N . ALA A 1 109 ? -6.550 0.353 -0.453 1.00 98.69 109 ALA A N 1
ATOM 861 C CA . ALA A 1 109 ? -7.358 1.567 -0.580 1.00 98.69 109 ALA A CA 1
ATOM 862 C C . ALA A 1 109 ? -8.390 1.486 -1.722 1.00 98.69 109 ALA A C 1
ATOM 864 O O . ALA A 1 109 ? -9.480 2.054 -1.609 1.00 98.69 109 ALA A O 1
ATOM 865 N N . ILE A 1 110 ? -8.074 0.792 -2.819 1.00 98.81 110 ILE A N 1
ATOM 866 C CA . ILE A 1 110 ? -9.027 0.534 -3.907 1.00 98.81 110 ILE A CA 1
ATOM 867 C C . ILE A 1 110 ? -10.048 -0.522 -3.478 1.00 98.81 110 ILE A C 1
ATOM 869 O O . ILE A 1 110 ? -11.240 -0.328 -3.702 1.00 98.81 110 ILE A O 1
ATOM 873 N N . GLU A 1 111 ? -9.608 -1.588 -2.813 1.00 98.81 111 GLU A N 1
ATOM 874 C CA . GLU A 1 111 ? -10.479 -2.635 -2.261 1.00 98.81 111 GLU A CA 1
ATOM 875 C C . GLU A 1 111 ? -11.494 -2.052 -1.268 1.00 98.81 111 GLU A C 1
ATOM 877 O O . GLU A 1 111 ? -12.689 -2.323 -1.371 1.00 98.81 111 GLU A O 1
ATOM 882 N N . MET A 1 112 ? -11.062 -1.121 -0.413 1.00 98.31 112 MET A N 1
ATOM 883 C CA . MET A 1 112 ? -11.938 -0.325 0.451 1.00 98.31 112 MET A CA 1
ATOM 884 C C . MET A 1 112 ? -13.000 0.451 -0.333 1.00 98.31 112 MET A C 1
ATOM 886 O O . MET A 1 112 ? -14.164 0.465 0.060 1.00 98.31 112 MET A O 1
ATOM 890 N N . LYS A 1 113 ? -12.631 1.092 -1.452 1.00 97.31 113 LYS A N 1
ATOM 891 C CA . LYS A 1 113 ? -13.578 1.860 -2.286 1.00 97.31 113 LYS A CA 1
ATOM 892 C C . LYS A 1 113 ? -14.656 0.985 -2.920 1.00 97.31 113 LYS A C 1
ATOM 894 O O . LYS A 1 113 ? -15.756 1.475 -3.157 1.00 97.31 113 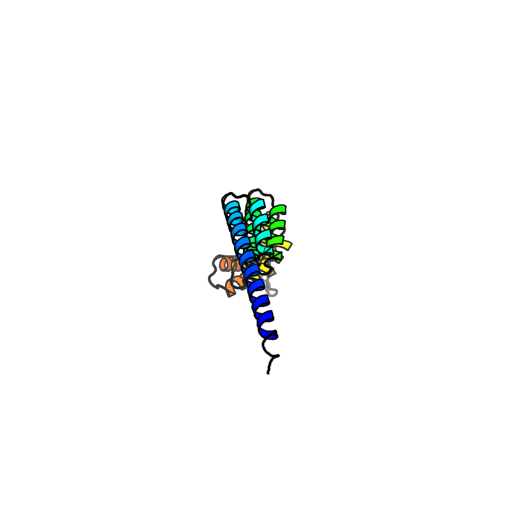LYS A O 1
ATOM 899 N N . ILE A 1 114 ? -14.348 -0.282 -3.186 1.00 97.81 114 ILE A N 1
ATOM 900 C CA . ILE A 1 114 ? -15.301 -1.260 -3.726 1.00 97.81 114 ILE A CA 1
ATOM 901 C C . ILE A 1 114 ? -15.932 -2.141 -2.633 1.00 97.81 114 ILE A C 1
ATOM 903 O O . ILE A 1 114 ? -16.631 -3.097 -2.957 1.00 97.81 114 ILE A O 1
ATOM 907 N N . ASN A 1 115 ? -15.739 -1.793 -1.354 1.00 97.12 115 ASN A N 1
ATOM 908 C CA . ASN A 1 115 ? -16.238 -2.504 -0.169 1.00 97.12 115 ASN A CA 1
ATOM 909 C C . ASN A 1 115 ? -15.733 -3.953 -0.016 1.00 97.12 115 ASN A C 1
ATOM 911 O O . ASN A 1 115 ? -16.367 -4.763 0.662 1.00 97.12 115 ASN A O 1
ATOM 915 N N . ASP A 1 116 ? -14.588 -4.287 -0.611 1.00 98.44 116 ASP A N 1
ATOM 916 C CA . ASP A 1 116 ? -13.940 -5.588 -0.441 1.00 98.44 116 ASP A CA 1
ATOM 917 C C . ASP A 1 116 ? -13.035 -5.585 0.797 1.00 98.44 116 ASP A C 1
ATOM 919 O O . ASP A 1 116 ? -11.806 -5.514 0.740 1.00 98.44 116 ASP A O 1
ATOM 923 N N . TYR A 1 117 ? -13.685 -5.589 1.957 1.00 98.50 117 TYR A N 1
ATOM 924 C CA . TYR A 1 117 ? -13.022 -5.448 3.249 1.00 98.50 117 TYR A CA 1
ATOM 925 C C . TYR A 1 117 ? -12.111 -6.625 3.606 1.00 98.50 117 TYR A C 1
ATOM 927 O O . TYR A 1 117 ? -11.116 -6.425 4.302 1.00 98.50 117 TYR A O 1
ATOM 935 N N . ASP A 1 118 ? -12.430 -7.837 3.146 1.00 98.56 118 ASP A N 1
ATOM 936 C CA . ASP A 1 118 ? -11.625 -9.027 3.433 1.00 98.56 118 ASP A CA 1
ATOM 937 C C . ASP A 1 118 ? -10.263 -8.948 2.734 1.00 98.56 118 ASP A C 1
ATOM 939 O O . ASP A 1 118 ? -9.231 -9.173 3.375 1.00 98.56 118 ASP A O 1
ATOM 943 N N . ARG A 1 119 ? -10.232 -8.556 1.450 1.00 98.75 119 ARG A N 1
ATOM 944 C CA . ARG A 1 119 ? -8.960 -8.350 0.746 1.00 98.75 119 ARG A CA 1
ATOM 945 C C . ARG A 1 119 ? -8.194 -7.141 1.277 1.00 98.75 119 ARG A C 1
ATOM 947 O O . ARG A 1 119 ? -7.001 -7.273 1.553 1.00 98.75 119 ARG A O 1
ATOM 954 N N . ALA A 1 120 ? -8.887 -6.038 1.576 1.00 98.88 120 ALA A N 1
ATOM 955 C CA . ALA A 1 120 ? -8.243 -4.855 2.144 1.00 98.88 120 ALA A CA 1
ATOM 956 C C . ALA A 1 120 ? -7.552 -5.156 3.488 1.00 98.88 120 ALA A C 1
ATOM 958 O O . ALA A 1 120 ? -6.439 -4.689 3.735 1.00 98.88 120 ALA A O 1
ATOM 959 N N . LEU A 1 121 ? -8.178 -5.961 4.358 1.00 98.88 121 LEU A N 1
ATOM 960 C CA . LEU A 1 121 ? -7.565 -6.414 5.612 1.00 98.88 121 LEU A CA 1
ATOM 961 C C . LEU A 1 121 ? -6.293 -7.235 5.365 1.00 98.88 121 LEU A C 1
ATOM 963 O O . LEU A 1 121 ? -5.286 -6.993 6.036 1.00 98.88 121 LEU A O 1
ATOM 967 N N . ALA A 1 122 ? -6.325 -8.167 4.408 1.00 98.81 122 ALA A N 1
ATOM 968 C CA . ALA A 1 122 ? -5.168 -8.991 4.061 1.00 98.81 122 ALA A CA 1
ATOM 969 C C . ALA A 1 122 ? -4.002 -8.139 3.529 1.00 98.81 122 ALA A C 1
ATOM 971 O O . ALA A 1 122 ? -2.856 -8.315 3.948 1.00 98.81 122 ALA A O 1
ATOM 972 N N . ASP A 1 123 ? -4.284 -7.165 2.668 1.00 98.88 123 ASP A N 1
ATOM 973 C CA . ASP A 1 123 ? -3.259 -6.274 2.131 1.00 98.88 123 ASP A CA 1
ATOM 974 C C . ASP A 1 123 ? -2.699 -5.314 3.177 1.00 98.88 123 ASP A C 1
ATOM 976 O O . ASP A 1 123 ? -1.482 -5.134 3.257 1.00 98.88 123 ASP A O 1
ATOM 980 N N . TYR A 1 124 ? -3.536 -4.749 4.050 1.00 98.88 124 TYR A N 1
ATOM 981 C CA . TYR A 1 124 ? -3.020 -3.956 5.163 1.00 98.88 124 TYR A CA 1
ATOM 982 C C . TYR A 1 124 ? -2.196 -4.797 6.145 1.00 98.88 124 TYR A C 1
ATOM 984 O O . TYR A 1 124 ? -1.228 -4.287 6.707 1.00 98.88 124 TYR A O 1
ATOM 992 N N . GLU A 1 125 ? -2.501 -6.083 6.338 1.00 98.75 125 GLU A N 1
ATOM 993 C CA . GLU A 1 125 ? -1.632 -6.985 7.102 1.00 98.75 125 GLU A CA 1
ATOM 994 C C . GLU A 1 125 ? -0.256 -7.142 6.435 1.00 98.75 125 GLU A C 1
ATOM 996 O O . GLU A 1 125 ? 0.777 -7.080 7.110 1.00 98.75 125 GLU A O 1
ATOM 1001 N N . MET A 1 126 ? -0.217 -7.288 5.109 1.00 98.81 126 MET A N 1
ATOM 1002 C CA . MET A 1 126 ? 1.040 -7.326 4.361 1.00 98.81 126 MET A CA 1
ATOM 1003 C C . MET A 1 126 ? 1.801 -5.995 4.442 1.00 98.81 126 MET A C 1
ATOM 1005 O O . MET A 1 126 ? 3.021 -6.004 4.620 1.00 98.81 126 MET A O 1
ATOM 1009 N N . ALA A 1 127 ? 1.102 -4.857 4.421 1.00 98.75 127 ALA A N 1
ATOM 1010 C CA . ALA A 1 127 ? 1.701 -3.539 4.621 1.00 98.75 127 ALA A CA 1
ATOM 1011 C C . ALA A 1 127 ? 2.314 -3.382 6.028 1.00 98.75 127 ALA A C 1
ATOM 1013 O O . ALA A 1 127 ? 3.434 -2.880 6.148 1.00 98.75 127 ALA A O 1
ATOM 1014 N N . VAL A 1 128 ? 1.648 -3.888 7.079 1.00 98.56 128 VAL A N 1
ATOM 1015 C CA . VAL A 1 128 ? 2.198 -3.956 8.451 1.00 98.56 128 VAL A CA 1
ATOM 1016 C C . VAL A 1 128 ? 3.467 -4.810 8.490 1.00 98.56 128 VAL A C 1
ATOM 1018 O O . VAL A 1 128 ? 4.465 -4.397 9.075 1.00 98.56 128 VAL A O 1
ATOM 1021 N N . LYS A 1 129 ? 3.470 -5.987 7.850 1.00 98.38 129 LYS A N 1
ATOM 1022 C CA . LYS A 1 129 ? 4.663 -6.856 7.791 1.00 98.38 129 LYS A CA 1
ATOM 1023 C C . LYS A 1 129 ? 5.830 -6.179 7.070 1.00 98.38 129 LYS A C 1
ATOM 1025 O O . LYS A 1 129 ? 6.979 -6.356 7.469 1.00 98.38 129 LYS A O 1
ATOM 1030 N N . ALA A 1 130 ? 5.541 -5.422 6.015 1.00 98.06 130 ALA A N 1
ATOM 1031 C CA . ALA A 1 130 ? 6.540 -4.712 5.226 1.00 98.06 130 ALA A CA 1
ATOM 1032 C C . ALA A 1 130 ? 7.101 -3.467 5.940 1.00 98.06 130 ALA A C 1
ATOM 1034 O O . ALA A 1 130 ? 8.292 -3.182 5.818 1.00 98.06 130 ALA A O 1
ATOM 1035 N N . ASN A 1 131 ? 6.274 -2.741 6.698 1.00 97.81 131 ASN A N 1
ATOM 1036 C CA . ASN A 1 131 ? 6.695 -1.585 7.487 1.00 97.81 131 ASN A CA 1
ATOM 1037 C C . ASN A 1 131 ? 5.982 -1.550 8.857 1.00 97.81 131 ASN A C 1
ATOM 1039 O O . ASN A 1 131 ? 4.967 -0.866 9.011 1.00 97.81 131 ASN A O 1
ATOM 1043 N N . PRO A 1 132 ? 6.523 -2.242 9.877 1.00 97.25 132 PRO A N 1
ATOM 1044 C CA . PRO A 1 132 ? 5.859 -2.407 11.174 1.00 97.25 132 PRO A CA 1
ATOM 1045 C C . PRO A 1 132 ? 5.836 -1.138 12.039 1.00 97.25 132 PRO A C 1
ATOM 1047 O O . PRO A 1 132 ? 5.155 -1.110 13.060 1.00 97.25 132 PRO A O 1
ATOM 1050 N N . GLY A 1 133 ? 6.593 -0.098 11.673 1.00 97.19 133 GLY A N 1
ATOM 1051 C CA . GLY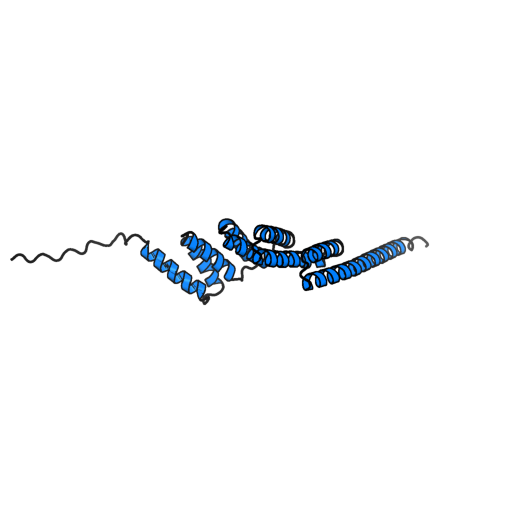 A 1 133 ? 6.595 1.188 12.379 1.00 97.19 133 GLY A CA 1
ATOM 1052 C C . GLY A 1 133 ? 5.509 2.154 11.902 1.00 97.19 133 GLY A C 1
ATOM 1053 O O . GLY A 1 133 ? 5.366 3.238 12.466 1.00 97.19 133 GLY A O 1
ATOM 1054 N N . GLU A 1 134 ? 4.764 1.794 10.858 1.00 98.06 134 GLU A N 1
ATOM 1055 C CA . GLU A 1 134 ? 3.762 2.660 10.252 1.00 98.06 134 GLU A CA 1
ATOM 1056 C C . GLU A 1 134 ? 2.390 2.475 10.911 1.00 98.06 134 GLU A C 1
ATOM 1058 O O . GLU A 1 134 ? 1.743 1.433 10.809 1.00 98.06 134 GLU A O 1
ATOM 1063 N N . ILE A 1 135 ? 1.930 3.527 11.587 1.00 98.31 135 ILE A N 1
ATOM 1064 C CA . ILE A 1 135 ? 0.729 3.498 12.427 1.00 98.31 135 ILE A CA 1
ATOM 1065 C C . ILE A 1 135 ? -0.538 3.384 11.579 1.00 98.31 135 ILE A C 1
ATOM 1067 O O . ILE A 1 135 ? -1.490 2.715 11.989 1.00 98.31 135 ILE A O 1
ATOM 1071 N N . LYS A 1 136 ? -0.577 4.029 10.405 1.00 98.25 136 LYS A N 1
ATOM 1072 C CA . LYS A 1 136 ? -1.817 4.142 9.620 1.00 98.25 136 LYS A CA 1
ATOM 1073 C C . LYS A 1 136 ? -2.398 2.786 9.216 1.00 98.25 136 LYS A C 1
ATOM 1075 O O . LYS A 1 136 ? -3.612 2.662 9.155 1.00 98.25 136 LYS A O 1
ATOM 1080 N N . TYR A 1 137 ? -1.576 1.754 9.015 1.00 98.62 137 TYR A N 1
ATOM 1081 C CA . TYR A 1 137 ? -2.075 0.429 8.627 1.00 98.62 137 TYR A CA 1
ATOM 1082 C C . TYR A 1 137 ? -2.903 -0.233 9.732 1.00 98.62 137 TYR A C 1
ATOM 1084 O O . TYR A 1 137 ? -3.942 -0.824 9.448 1.00 98.62 137 TYR A O 1
ATOM 1092 N N . HIS A 1 138 ? -2.504 -0.065 10.995 1.00 98.75 138 HIS A N 1
ATOM 1093 C CA . HIS A 1 138 ? -3.320 -0.481 12.134 1.00 98.75 138 HIS A CA 1
ATOM 1094 C C . HIS A 1 138 ? -4.609 0.341 12.230 1.00 98.75 138 HIS A C 1
ATOM 1096 O O . HIS A 1 138 ? -5.680 -0.210 12.468 1.00 98.75 138 HIS A O 1
ATOM 1102 N N . LEU A 1 139 ? -4.543 1.653 11.979 1.00 98.69 139 LEU A N 1
ATOM 1103 C CA . LEU A 1 139 ? -5.738 2.504 11.981 1.00 98.69 139 LEU A CA 1
ATOM 1104 C C . LEU A 1 139 ? -6.736 2.100 10.886 1.00 98.69 139 LEU A C 1
ATOM 1106 O O . LEU A 1 139 ? -7.930 2.016 11.167 1.00 98.69 139 LEU A O 1
ATOM 1110 N N . TYR A 1 140 ? -6.263 1.789 9.676 1.00 98.69 140 TYR A N 1
ATOM 1111 C CA . TYR A 1 140 ? -7.114 1.327 8.579 1.00 98.69 140 TYR A CA 1
ATOM 1112 C C . TYR A 1 140 ? -7.761 -0.023 8.880 1.00 98.69 140 TYR A C 1
ATOM 1114 O O . TYR A 1 140 ? -8.973 -0.159 8.726 1.00 98.69 140 TYR A O 1
ATOM 1122 N N . ARG A 1 141 ? -7.000 -1.000 9.384 1.00 98.69 141 ARG A N 1
ATOM 1123 C CA . ARG A 1 141 ? -7.564 -2.293 9.798 1.00 98.69 141 ARG A CA 1
ATOM 1124 C C . ARG A 1 141 ? -8.580 -2.142 10.927 1.00 98.69 141 ARG A C 1
ATOM 1126 O O . ARG A 1 141 ? -9.678 -2.681 10.833 1.00 98.69 141 ARG A O 1
ATOM 1133 N N . GLY A 1 142 ? -8.257 -1.346 11.947 1.00 98.44 142 GLY A N 1
ATOM 1134 C CA . GLY A 1 142 ? -9.167 -1.050 13.053 1.00 98.44 142 GLY A CA 1
ATOM 1135 C C . GLY A 1 142 ? -10.470 -0.396 12.587 1.00 98.44 142 GLY A C 1
ATOM 1136 O O . GLY A 1 142 ? -11.542 -0.765 13.059 1.00 98.44 142 GLY A O 1
ATOM 1137 N N . TYR A 1 143 ? -10.395 0.514 11.613 1.00 98.31 143 TYR A N 1
ATOM 1138 C CA . TYR A 1 143 ? -11.573 1.108 10.980 1.00 98.31 143 TYR A CA 1
ATOM 1139 C C . TYR A 1 143 ? -12.429 0.072 10.236 1.00 98.31 143 TYR A C 1
ATOM 1141 O O . TYR A 1 143 ? -13.649 0.070 10.385 1.00 98.31 143 TYR A O 1
ATOM 1149 N N . ILE A 1 144 ? -11.813 -0.844 9.481 1.00 98.56 144 ILE A N 1
ATOM 1150 C CA . ILE A 1 144 ? -12.546 -1.923 8.799 1.00 98.56 144 ILE A CA 1
ATOM 1151 C C . ILE A 1 144 ? -13.266 -2.822 9.811 1.00 98.56 144 ILE A C 1
ATOM 1153 O O . ILE A 1 144 ? -14.432 -3.166 9.617 1.00 98.56 144 ILE A O 1
ATOM 1157 N N . PHE A 1 145 ? -12.605 -3.180 10.912 1.00 98.62 145 PHE A N 1
ATOM 1158 C CA . PHE A 1 145 ? -13.233 -3.967 11.971 1.00 98.62 145 PHE A CA 1
ATOM 1159 C C . PHE A 1 145 ? -14.391 -3.216 12.649 1.00 98.62 145 PHE A C 1
ATOM 1161 O O . PHE A 1 145 ? -15.438 -3.821 12.878 1.00 98.62 145 PHE A O 1
ATOM 1168 N N . GLU A 1 146 ? -14.275 -1.897 12.876 1.00 96.06 146 GLU A N 1
ATOM 1169 C CA . GLU A 1 146 ? -15.396 -1.059 13.341 1.00 96.06 146 GLU A CA 1
ATOM 1170 C C . GLU A 1 146 ? -16.592 -1.120 12.372 1.00 96.06 146 GLU A C 1
ATOM 1172 O O . GLU A 1 146 ? -17.721 -1.322 12.819 1.00 96.06 146 GLU A O 1
ATOM 1177 N N . LEU A 1 147 ? -16.361 -1.013 11.055 1.00 95.31 147 LEU A N 1
ATOM 1178 C CA . LEU A 1 147 ? -17.424 -1.113 10.042 1.00 95.31 147 LEU A CA 1
ATOM 1179 C C . LEU A 1 147 ? -18.149 -2.466 10.067 1.00 95.31 147 LEU A C 1
ATOM 1181 O O . LEU A 1 147 ? -19.338 -2.534 9.759 1.00 95.31 147 LEU A O 1
ATOM 1185 N N . ARG A 1 148 ? -17.449 -3.540 10.450 1.00 95.44 148 ARG A N 1
ATOM 1186 C CA . ARG A 1 148 ? -18.010 -4.896 10.568 1.00 95.44 148 ARG A CA 1
ATOM 1187 C C . ARG A 1 148 ? -18.605 -5.199 11.944 1.00 95.44 148 ARG A C 1
ATOM 1189 O O . ARG A 1 148 ? -19.111 -6.299 12.147 1.00 95.44 148 ARG A O 1
ATOM 1196 N N . GLY A 1 149 ? -18.538 -4.260 12.889 1.00 93.88 149 GLY A N 1
ATOM 1197 C CA . GLY A 1 149 ? -18.961 -4.481 14.274 1.00 93.88 149 GLY A CA 1
ATOM 1198 C C . GLY A 1 149 ? -18.031 -5.398 15.077 1.00 93.88 149 GLY A C 1
ATOM 1199 O O . GLY A 1 149 ? -18.380 -5.805 16.184 1.00 93.88 149 GLY A O 1
ATOM 1200 N N . ASP A 1 150 ? -16.841 -5.707 14.561 1.00 96.75 150 ASP A N 1
ATOM 1201 C CA . ASP A 1 150 ? -15.834 -6.512 15.248 1.00 96.75 150 ASP A CA 1
ATOM 1202 C C . ASP A 1 150 ? -15.013 -5.631 16.198 1.00 96.75 150 ASP A C 1
ATOM 1204 O O . ASP A 1 150 ? -13.877 -5.226 15.939 1.00 96.75 150 ASP A O 1
ATOM 1208 N N . LEU A 1 151 ? -15.633 -5.287 17.325 1.00 96.56 151 LEU A N 1
ATOM 1209 C CA . LEU A 1 151 ? -15.035 -4.388 18.313 1.00 96.56 151 LEU A CA 1
ATOM 1210 C C . LEU A 1 151 ? -13.764 -4.972 18.941 1.00 96.56 151 LEU A C 1
ATOM 1212 O O . LEU A 1 151 ? -12.896 -4.215 19.379 1.00 96.56 151 LEU A O 1
ATOM 1216 N N . GLN A 1 152 ? -13.650 -6.303 18.992 1.00 97.06 152 GLN A N 1
ATOM 1217 C CA . GLN A 1 152 ? -12.492 -6.980 19.561 1.00 97.06 152 GLN A CA 1
ATOM 1218 C C . GLN A 1 152 ? -11.258 -6.752 18.689 1.00 97.06 152 GLN A C 1
ATOM 1220 O O . GLN A 1 152 ? -10.251 -6.245 19.190 1.00 97.06 152 GLN A O 1
ATOM 1225 N N . ASN A 1 153 ? -11.333 -7.063 17.393 1.00 98.19 153 ASN A N 1
ATOM 1226 C CA . ASN A 1 153 ? -10.200 -6.855 16.494 1.00 98.19 153 ASN A CA 1
ATOM 1227 C C . ASN A 1 153 ? -9.918 -5.364 16.260 1.00 98.19 153 ASN A C 1
ATOM 1229 O O . ASN A 1 153 ? -8.753 -4.966 16.197 1.00 98.19 153 ASN A O 1
ATOM 1233 N N . ALA A 1 154 ? -10.950 -4.511 16.266 1.00 98.62 154 ALA A N 1
ATOM 1234 C CA . ALA A 1 154 ? -10.756 -3.063 16.249 1.00 98.62 154 ALA A CA 1
ATOM 1235 C C . ALA A 1 154 ? -9.932 -2.567 17.453 1.00 98.62 154 ALA A C 1
ATOM 1237 O O . ALA A 1 154 ? -9.054 -1.712 17.293 1.00 98.62 154 ALA A O 1
ATOM 1238 N N . MET A 1 155 ? -10.176 -3.108 18.655 1.00 98.56 155 MET A N 1
ATOM 1239 C CA . MET A 1 155 ? -9.401 -2.769 19.853 1.00 98.56 155 MET A CA 1
ATOM 1240 C C . MET A 1 155 ? -7.953 -3.254 19.743 1.00 98.56 155 MET A C 1
ATOM 1242 O O . MET A 1 155 ? -7.042 -2.496 20.070 1.00 98.56 155 MET A O 1
ATOM 1246 N N . VAL A 1 156 ? -7.732 -4.471 19.232 1.00 98.62 156 VAL A N 1
ATOM 1247 C CA . VAL A 1 156 ? -6.385 -5.038 19.035 1.00 98.62 156 VAL A CA 1
ATOM 1248 C C . VAL A 1 156 ? -5.533 -4.141 18.135 1.00 98.62 156 VAL A C 1
ATOM 1250 O O . VAL A 1 156 ? -4.420 -3.772 18.514 1.00 98.62 156 VAL A O 1
ATOM 1253 N N . ASP A 1 157 ? -6.051 -3.740 16.972 1.00 98.75 157 ASP A N 1
ATOM 1254 C CA . ASP A 1 157 ? -5.320 -2.855 16.060 1.00 98.75 157 ASP A CA 1
ATOM 1255 C C . ASP A 1 157 ? -5.157 -1.434 16.639 1.00 98.75 157 ASP A C 1
ATOM 1257 O O . ASP A 1 157 ? -4.108 -0.804 16.482 1.00 98.75 157 ASP A O 1
ATOM 1261 N N . THR A 1 158 ? -6.136 -0.940 17.402 1.00 98.81 158 THR A N 1
ATOM 1262 C CA . THR A 1 158 ? -6.016 0.344 18.115 1.00 98.81 158 THR A CA 1
ATOM 1263 C C . THR A 1 158 ? -4.896 0.321 19.160 1.00 98.81 158 THR A C 1
ATOM 1265 O O . THR A 1 158 ? -4.107 1.264 19.255 1.00 98.81 158 THR A O 1
ATOM 1268 N N . ASP A 1 159 ? -4.784 -0.760 19.929 1.00 98.75 159 ASP A N 1
ATOM 1269 C CA . ASP A 1 159 ? -3.722 -0.933 20.917 1.00 98.75 159 ASP A CA 1
ATOM 1270 C C . ASP A 1 159 ? -2.348 -1.097 20.256 1.00 98.75 159 ASP A C 1
ATOM 1272 O O . ASP A 1 159 ? -1.360 -0.552 20.754 1.00 98.75 159 ASP A O 1
ATOM 1276 N N . ALA A 1 160 ? -2.275 -1.770 19.104 1.00 98.69 160 ALA A N 1
ATOM 1277 C CA . ALA A 1 160 ? -1.051 -1.851 18.311 1.00 98.69 160 ALA A CA 1
ATOM 1278 C C . ALA A 1 160 ? -0.586 -0.461 17.835 1.00 98.69 160 ALA A C 1
ATOM 1280 O O . ALA A 1 160 ? 0.584 -0.111 18.012 1.00 98.69 160 ALA A O 1
ATOM 1281 N N . ALA A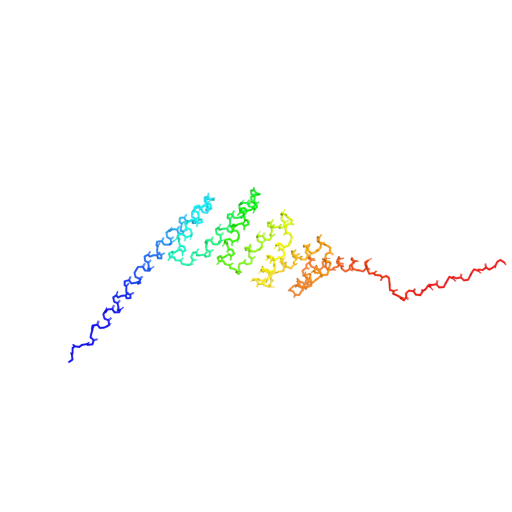 1 161 ? -1.501 0.376 17.334 1.00 98.69 161 ALA A N 1
ATOM 1282 C CA . ALA A 1 161 ? -1.206 1.764 16.973 1.00 98.69 161 ALA A CA 1
ATOM 1283 C C . ALA A 1 161 ? -0.672 2.579 18.170 1.00 98.69 161 ALA A C 1
ATOM 1285 O O . ALA A 1 161 ? 0.328 3.294 18.046 1.00 98.69 161 ALA A O 1
ATOM 1286 N N . LEU A 1 162 ? -1.290 2.437 19.349 1.00 98.69 162 LEU A N 1
ATOM 1287 C CA . LEU A 1 162 ? -0.860 3.117 20.578 1.00 98.69 162 LEU A CA 1
ATOM 1288 C C . LEU A 1 162 ? 0.460 2.583 21.143 1.00 98.69 162 LEU A C 1
ATOM 1290 O O . LEU A 1 162 ? 1.176 3.318 21.821 1.00 98.69 162 LEU A O 1
ATOM 1294 N N . LYS A 1 163 ? 0.814 1.327 20.860 1.00 98.62 163 LYS A N 1
ATOM 1295 C CA . LYS A 1 163 ? 2.124 0.772 21.213 1.00 98.62 163 LYS A CA 1
ATOM 1296 C C . LYS A 1 163 ? 3.250 1.434 20.416 1.00 98.62 163 LYS A C 1
ATOM 1298 O O . LYS A 1 163 ? 4.324 1.649 20.970 1.00 98.62 163 LYS A O 1
ATOM 1303 N N . ILE A 1 164 ? 3.005 1.767 19.146 1.00 98.25 164 ILE A N 1
ATOM 1304 C CA . ILE A 1 164 ? 3.965 2.493 18.299 1.00 98.25 164 ILE A CA 1
ATOM 1305 C C . ILE A 1 164 ? 4.037 3.965 18.723 1.00 98.25 164 ILE A C 1
ATOM 1307 O O . ILE A 1 164 ? 5.123 4.513 18.899 1.00 98.25 164 ILE A O 1
ATOM 1311 N N . ASN A 1 165 ? 2.884 4.610 18.922 1.00 98.31 165 ASN A N 1
ATOM 1312 C CA . ASN A 1 165 ? 2.811 5.975 19.432 1.00 98.31 165 ASN A CA 1
ATOM 1313 C C . ASN A 1 165 ? 1.625 6.142 20.383 1.00 98.31 165 ASN A C 1
ATOM 1315 O O . ASN A 1 165 ? 0.479 6.313 19.960 1.00 98.31 165 ASN A O 1
ATOM 1319 N N . SER A 1 166 ? 1.930 6.207 21.676 1.00 98.25 166 SER A N 1
ATOM 1320 C CA . SER A 1 166 ? 0.937 6.314 22.750 1.00 98.25 166 SER A CA 1
ATOM 1321 C C . SER A 1 166 ? 0.126 7.611 22.734 1.00 98.25 166 SER A C 1
ATOM 1323 O O . SER A 1 166 ? -0.890 7.703 23.421 1.00 98.25 166 SER A O 1
ATOM 1325 N N . LYS A 1 167 ? 0.549 8.610 21.951 1.00 98.19 167 LYS A N 1
ATOM 1326 C CA . LYS A 1 167 ? -0.121 9.906 21.791 1.00 98.19 167 LYS A CA 1
ATOM 1327 C C . LYS A 1 167 ? -0.786 10.068 20.421 1.00 98.19 167 LYS A C 1
ATOM 1329 O O . LYS A 1 167 ? -1.185 11.180 20.078 1.00 98.19 167 LYS A O 1
ATOM 1334 N N . ASN A 1 168 ? -0.900 9.004 19.618 1.00 98.50 168 ASN A N 1
ATOM 1335 C CA . ASN A 1 168 ? -1.632 9.081 18.356 1.00 98.50 168 ASN A CA 1
ATOM 1336 C C . ASN A 1 168 ? -3.105 9.438 18.630 1.00 98.50 168 ASN A C 1
ATOM 1338 O O . ASN A 1 168 ? -3.838 8.662 19.242 1.00 98.50 168 ASN A O 1
ATOM 1342 N N . LYS A 1 169 ? -3.524 10.628 18.183 1.00 98.31 169 LYS A N 1
ATOM 1343 C CA . LYS A 1 169 ? -4.843 11.198 18.488 1.00 98.31 169 LYS A CA 1
ATOM 1344 C C . LYS A 1 169 ? -5.988 10.288 18.039 1.00 98.31 169 LYS A C 1
ATOM 1346 O O . LYS A 1 169 ? -6.877 10.003 18.835 1.00 98.31 169 LYS A O 1
ATOM 1351 N N . GLU A 1 170 ? -5.935 9.798 16.802 1.00 98.12 170 GLU A N 1
ATOM 1352 C CA . GLU A 1 170 ? -6.988 8.947 16.242 1.00 98.12 170 GLU A CA 1
ATOM 1353 C C . GLU A 1 170 ? -7.127 7.634 17.022 1.00 98.12 170 GLU A C 1
ATOM 1355 O O . GLU A 1 170 ? -8.239 7.228 17.357 1.00 98.12 170 GLU A O 1
ATOM 1360 N N . ALA A 1 171 ? -6.007 6.995 17.372 1.00 98.50 171 ALA A N 1
ATOM 1361 C CA . ALA A 1 171 ? -6.014 5.759 18.147 1.00 98.50 171 ALA A CA 1
ATOM 1362 C C . ALA A 1 171 ? -6.547 5.970 19.575 1.00 98.50 171 ALA A C 1
ATOM 1364 O O . ALA A 1 171 ? -7.341 5.165 20.060 1.00 98.50 171 ALA A O 1
ATOM 1365 N N . VAL A 1 172 ? -6.170 7.070 20.244 1.00 98.69 172 VAL A N 1
ATOM 1366 C CA . VAL A 1 172 ? -6.700 7.416 21.577 1.00 98.69 172 VAL A CA 1
ATOM 1367 C C . VAL A 1 172 ? -8.214 7.616 21.519 1.00 98.69 172 VAL A C 1
ATOM 1369 O O . VAL A 1 172 ? -8.946 7.053 22.335 1.00 98.69 172 VAL A O 1
ATOM 1372 N N . GLU A 1 173 ? -8.696 8.385 20.542 1.00 98.38 173 GLU A N 1
ATOM 1373 C CA . GLU A 1 173 ? -10.126 8.636 20.358 1.00 98.38 173 GLU A CA 1
ATOM 1374 C C . GLU A 1 173 ? -10.886 7.344 20.031 1.00 98.38 173 GLU A C 1
ATOM 1376 O O . GLU A 1 173 ? -11.932 7.079 20.628 1.00 98.38 173 GLU A O 1
ATOM 1381 N N . ARG A 1 174 ? -10.348 6.502 19.138 1.00 98.19 174 ARG A N 1
ATOM 1382 C CA . ARG A 1 174 ? -10.924 5.191 18.802 1.00 98.19 174 ARG A CA 1
ATOM 1383 C C . ARG A 1 174 ? -11.014 4.291 20.029 1.00 98.19 174 ARG A C 1
ATOM 1385 O O . ARG A 1 174 ? -12.089 3.762 20.302 1.00 98.19 174 ARG A O 1
ATOM 1392 N N . LYS A 1 175 ? -9.953 4.199 20.833 1.00 98.38 175 LYS A N 1
ATOM 1393 C CA . LYS A 1 175 ? -9.939 3.402 22.069 1.00 98.38 175 LYS A CA 1
ATOM 1394 C C . LYS A 1 175 ? -11.044 3.823 23.034 1.00 98.38 175 LYS A C 1
ATOM 1396 O O . LYS A 1 175 ? -11.783 2.976 23.530 1.00 98.38 175 LYS A O 1
ATOM 1401 N N . GLN A 1 176 ? -11.202 5.128 23.259 1.00 97.75 176 GLN A N 1
ATOM 1402 C CA . GLN A 1 176 ? -12.259 5.654 24.127 1.00 97.75 176 GLN A CA 1
ATOM 1403 C C . GLN A 1 176 ? -13.661 5.317 23.605 1.00 97.75 176 GLN A C 1
ATOM 1405 O O . GLN A 1 176 ? -14.536 4.956 24.393 1.00 97.75 176 GLN A O 1
ATOM 1410 N N . ARG A 1 177 ? -13.893 5.426 22.288 1.00 96.56 177 ARG A N 1
ATOM 1411 C CA . ARG A 1 177 ? -15.177 5.043 21.678 1.00 96.56 177 ARG A CA 1
ATOM 1412 C C . ARG A 1 177 ? -15.456 3.552 21.859 1.00 96.56 177 ARG A C 1
ATOM 1414 O O . ARG A 1 177 ? -16.522 3.205 22.360 1.00 96.56 177 ARG A O 1
ATOM 1421 N N . LEU A 1 178 ? -14.496 2.691 21.520 1.00 96.69 178 LEU A N 1
ATOM 1422 C CA . LEU A 1 178 ? -14.637 1.237 21.632 1.00 96.69 178 LEU A CA 1
ATOM 1423 C C . LEU A 1 178 ? -14.915 0.797 23.079 1.00 96.69 178 LEU A C 1
ATOM 1425 O O . LEU A 1 178 ? -15.808 -0.013 23.311 1.00 96.69 178 LEU A O 1
ATOM 1429 N N . GLN A 1 179 ? -14.233 1.390 24.066 1.00 96.25 179 GLN A N 1
ATOM 1430 C CA . GLN A 1 179 ? -14.476 1.119 25.490 1.00 96.25 179 GLN A CA 1
ATOM 1431 C C . GLN A 1 179 ? -15.889 1.516 25.937 1.00 96.25 179 GLN A C 1
ATOM 1433 O O . GLN A 1 179 ? -16.524 0.780 26.691 1.00 96.25 179 GLN A O 1
ATOM 1438 N N . LYS A 1 180 ? -16.412 2.655 25.462 1.00 95.69 180 LYS A N 1
ATOM 1439 C CA . LYS A 1 180 ? -17.792 3.076 25.759 1.00 95.69 180 LYS A CA 1
ATOM 1440 C C . LYS A 1 180 ? -18.817 2.102 25.182 1.00 95.69 180 LYS A C 1
ATOM 1442 O O . LYS A 1 180 ? -19.768 1.753 25.874 1.00 95.69 180 LYS A O 1
ATOM 1447 N N . ILE A 1 181 ? -18.612 1.643 23.945 1.00 93.19 181 ILE A N 1
ATOM 1448 C CA . ILE A 1 181 ? -19.501 0.662 23.306 1.00 93.19 181 ILE A CA 1
ATOM 1449 C C . ILE A 1 181 ? -19.451 -0.671 24.065 1.00 93.19 181 ILE A C 1
ATOM 1451 O O . ILE A 1 181 ? -20.493 -1.257 24.354 1.00 93.19 181 ILE A O 1
ATOM 1455 N N . GLN A 1 182 ? -18.258 -1.123 24.455 1.00 90.38 182 GLN A N 1
ATOM 1456 C CA . GLN A 1 182 ? -18.090 -2.352 25.229 1.00 90.38 182 GLN A CA 1
ATOM 1457 C C . GLN A 1 182 ? -18.776 -2.272 26.601 1.00 90.38 182 GLN A C 1
ATOM 1459 O O . GLN A 1 182 ? -19.457 -3.210 27.004 1.00 90.38 182 GLN A O 1
ATOM 1464 N N . ALA A 1 183 ? -18.664 -1.140 27.301 1.00 90.31 183 ALA A N 1
ATOM 1465 C CA . ALA A 1 183 ? -19.343 -0.935 28.581 1.00 90.31 183 ALA A CA 1
ATOM 1466 C C . ALA A 1 183 ? -20.876 -0.904 28.442 1.00 90.31 183 ALA A C 1
ATOM 1468 O O . ALA A 1 183 ? -21.576 -1.417 29.309 1.00 90.31 183 ALA A O 1
ATOM 1469 N N . ALA A 1 184 ? -21.398 -0.333 27.353 1.00 89.19 184 ALA A N 1
ATOM 1470 C CA . ALA A 1 184 ? -22.838 -0.266 27.093 1.00 89.19 184 ALA A CA 1
ATOM 1471 C C . ALA A 1 184 ? -23.452 -1.613 26.671 1.00 89.19 184 ALA A C 1
ATOM 1473 O O . ALA A 1 184 ? -24.656 -1.809 26.815 1.00 89.19 184 ALA A O 1
ATOM 1474 N N . THR A 1 185 ? -22.640 -2.527 26.137 1.00 84.06 185 THR A N 1
ATOM 1475 C CA . THR A 1 185 ? -23.072 -3.855 25.664 1.00 84.06 185 THR A CA 1
ATOM 1476 C C . THR A 1 185 ? -22.798 -4.971 26.673 1.00 84.06 185 THR A C 1
ATOM 1478 O O . THR A 1 185 ? -23.277 -6.091 26.492 1.00 84.06 185 THR A O 1
ATOM 1481 N N . ALA A 1 186 ? -22.063 -4.683 27.752 1.00 75.44 186 ALA A N 1
ATOM 1482 C CA . ALA A 1 186 ? -21.819 -5.635 28.825 1.00 75.44 186 ALA A CA 1
ATOM 1483 C C . ALA A 1 186 ? -23.120 -5.927 29.602 1.00 75.44 186 ALA A C 1
ATOM 1485 O O . ALA A 1 186 ? -23.848 -4.991 29.949 1.00 75.44 186 ALA A O 1
ATOM 1486 N N . PRO A 1 187 ? -23.421 -7.202 29.917 1.00 67.25 187 PRO A N 1
ATOM 1487 C CA . PRO A 1 187 ? -24.536 -7.518 30.797 1.00 67.25 187 PRO A CA 1
ATOM 1488 C C . PRO A 1 187 ? -24.331 -6.834 32.159 1.00 67.25 187 PRO A C 1
ATOM 1490 O O . PRO A 1 187 ? -23.188 -6.737 32.625 1.00 67.25 187 PRO A O 1
ATOM 1493 N N . PRO A 1 188 ? -25.407 -6.348 32.807 1.00 63.22 188 PRO A N 1
ATOM 1494 C CA . PRO A 1 188 ? -25.293 -5.723 34.116 1.00 63.22 188 PRO A CA 1
ATOM 1495 C C . PRO A 1 188 ? -24.601 -6.683 35.096 1.00 63.22 188 PRO A C 1
ATOM 1497 O O . PRO A 1 188 ? -24.780 -7.901 34.992 1.00 63.22 188 PRO A O 1
ATOM 1500 N N . PRO A 1 189 ? -23.794 -6.164 36.038 1.00 65.56 189 PRO A N 1
ATOM 1501 C CA . PRO A 1 189 ? -23.045 -7.006 36.958 1.00 65.56 189 PRO A CA 1
ATOM 1502 C C . PRO A 1 189 ? -23.992 -7.955 37.700 1.00 65.56 189 PRO A C 1
ATOM 1504 O O . PRO A 1 189 ? -24.994 -7.521 38.268 1.00 65.56 189 PRO A O 1
ATOM 1507 N N . ALA A 1 190 ? -23.641 -9.245 37.734 1.00 65.56 190 ALA A N 1
ATOM 1508 C CA . ALA A 1 190 ? -24.444 -10.329 38.318 1.00 65.56 190 ALA A CA 1
ATOM 1509 C C . ALA A 1 190 ? -24.782 -10.152 39.818 1.00 65.56 190 ALA A C 1
ATOM 1511 O O . ALA A 1 190 ? -25.569 -10.917 40.365 1.00 65.56 190 ALA A O 1
ATOM 1512 N N . ASN A 1 191 ? -24.222 -9.127 40.469 1.00 57.62 191 ASN A N 1
ATOM 1513 C CA . ASN A 1 191 ? -24.367 -8.830 41.892 1.00 57.62 191 ASN A CA 1
ATOM 1514 C C . ASN A 1 191 ? -25.106 -7.513 42.182 1.00 57.62 191 ASN A C 1
ATOM 1516 O O . ASN A 1 191 ? -24.948 -6.961 43.270 1.00 57.62 191 ASN A O 1
ATOM 1520 N N . ALA A 1 192 ? -25.915 -6.989 41.256 1.00 57.69 192 ALA A N 1
ATOM 1521 C CA . ALA A 1 192 ? -26.896 -5.970 41.623 1.00 57.69 192 ALA A CA 1
ATOM 1522 C C . ALA A 1 192 ? -27.983 -6.625 42.496 1.00 57.69 192 ALA A C 1
ATOM 1524 O O . ALA A 1 192 ? -29.032 -7.045 42.010 1.00 57.69 192 ALA A O 1
ATOM 1525 N N . THR A 1 193 ? -27.709 -6.763 43.795 1.00 57.81 193 THR A N 1
ATOM 1526 C CA . THR A 1 193 ? -28.724 -7.091 44.794 1.00 57.81 193 THR A CA 1
ATOM 1527 C C . THR A 1 193 ? -29.888 -6.114 44.623 1.00 57.81 193 THR A C 1
ATOM 1529 O O . THR A 1 193 ? -29.646 -4.906 44.521 1.00 57.81 193 THR A O 1
ATOM 1532 N N . PRO A 1 194 ? -31.148 -6.587 44.578 1.00 58.53 194 PRO A N 1
ATOM 1533 C CA . PRO A 1 194 ? -32.292 -5.693 44.529 1.00 58.53 194 PRO A CA 1
ATOM 1534 C C . PRO A 1 194 ? -32.196 -4.740 45.718 1.00 58.53 194 PRO A C 1
ATOM 1536 O O . PRO A 1 194 ? -32.164 -5.185 46.867 1.00 58.53 194 PRO A O 1
ATOM 1539 N N . VAL A 1 195 ? -32.116 -3.437 45.449 1.00 60.84 195 VAL A N 1
ATOM 1540 C CA . VAL A 1 195 ? -32.241 -2.419 46.492 1.00 60.84 195 VAL A CA 1
ATOM 1541 C C . VAL A 1 195 ? -33.588 -2.672 47.160 1.00 60.84 195 VAL A C 1
ATOM 1543 O O . VAL A 1 195 ? -34.632 -2.552 46.518 1.00 60.84 195 VAL A O 1
ATOM 1546 N N . ALA A 1 196 ? -33.559 -3.111 48.420 1.00 61.69 196 ALA A N 1
ATOM 1547 C CA . ALA A 1 196 ? -34.763 -3.403 49.178 1.00 61.69 196 ALA A CA 1
ATOM 1548 C C . ALA A 1 196 ? -35.669 -2.168 49.150 1.00 61.69 196 ALA A C 1
ATOM 1550 O O . ALA A 1 196 ? -35.256 -1.073 49.537 1.00 61.69 196 ALA A O 1
ATOM 1551 N N . ALA A 1 197 ? -36.891 -2.343 48.643 1.00 65.75 197 ALA A N 1
ATOM 1552 C CA . ALA A 1 197 ? -37.872 -1.273 48.591 1.00 65.75 197 ALA A CA 1
ATOM 1553 C C . ALA A 1 197 ? -38.084 -0.710 50.010 1.00 65.75 197 ALA A C 1
ATOM 1555 O O . ALA A 1 197 ? -38.245 -1.497 50.951 1.00 65.75 197 ALA A O 1
ATOM 1556 N N . PRO A 1 198 ? -38.088 0.623 50.194 1.00 69.56 198 PRO A N 1
ATOM 1557 C CA . PRO A 1 198 ? -38.315 1.207 51.506 1.00 69.56 198 PRO A CA 1
ATOM 1558 C C . PRO A 1 198 ? -39.684 0.761 52.042 1.00 69.56 198 PRO A C 1
ATOM 1560 O O . PRO A 1 198 ? -40.651 0.682 51.272 1.00 69.56 198 PRO A O 1
ATOM 1563 N N . PRO A 1 199 ? -39.792 0.446 53.346 1.00 67.00 199 PRO A N 1
ATOM 1564 C CA . PRO A 1 199 ? -41.025 -0.071 53.914 1.00 67.00 199 PRO A CA 1
ATOM 1565 C C . PRO A 1 199 ? -42.143 0.954 53.726 1.00 67.00 199 PRO A C 1
ATOM 1567 O O . PRO A 1 199 ? -42.023 2.117 54.118 1.00 67.00 199 PRO A O 1
ATOM 1570 N N . LYS A 1 200 ? -43.248 0.513 53.114 1.00 68.19 200 LYS A N 1
ATOM 1571 C CA . LYS A 1 200 ? -44.466 1.316 52.999 1.00 68.19 200 LYS A CA 1
ATOM 1572 C C . LYS A 1 200 ? -44.933 1.669 54.411 1.00 68.19 200 LYS A C 1
ATOM 1574 O O . LYS A 1 200 ? -45.274 0.773 55.184 1.00 68.19 200 LYS A O 1
ATOM 1579 N N . LYS A 1 201 ? -44.956 2.962 54.747 1.00 62.06 201 LYS A N 1
ATOM 1580 C CA . LYS A 1 201 ? -45.638 3.449 55.951 1.00 62.06 201 LYS A CA 1
ATOM 1581 C C . LYS A 1 201 ? -47.113 3.067 55.826 1.00 62.06 201 LYS A C 1
ATOM 1583 O O . LYS A 1 201 ? -47.769 3.481 54.871 1.00 62.06 201 LYS A O 1
ATOM 1588 N N . LYS A 1 202 ? -47.599 2.222 56.738 1.00 60.09 202 LYS A N 1
ATOM 1589 C CA . LYS A 1 202 ? -49.036 1.970 56.881 1.00 60.09 202 LYS A CA 1
ATOM 1590 C C . LYS A 1 202 ? -49.707 3.237 57.439 1.00 60.09 202 LYS A C 1
ATOM 1592 O O . LYS A 1 202 ? -49.061 3.906 58.250 1.00 60.09 202 LYS A O 1
ATOM 1597 N N . PRO A 1 203 ? -50.924 3.573 56.977 1.00 70.00 203 PRO A N 1
ATOM 1598 C CA . PRO A 1 203 ? -51.743 4.615 57.586 1.00 70.00 203 PRO A CA 1
ATOM 1599 C C . PRO A 1 203 ? -52.162 4.238 59.010 1.00 70.00 203 PRO A C 1
ATOM 1601 O O . PRO A 1 203 ? -52.245 3.018 59.297 1.00 70.00 203 PRO A O 1
#

pLDDT: mean 90.47, std 14.77, range [45.72, 98.94]

Secondary structure (DSSP, 8-state):
--SSSHHHHHHHHHHHHHHHHHHHHHHHHHHHHHHHHHHHHTT-HHHHHHHHHHHHHH-GGGHHHHHHHHHHHHHHHHHTT-HHHHHHHHHHHHHH-TT-HHHHHHHHHHHHHTT-HHHHHHHHHHHHHH-TT-HHHHHHHHHHHHHTT-HHHHHHHHHHHHHH-TT-HHHHHHHHHHHHHHHHHSPPPTT----PPPPPPP-

Foldseek 3Di:
DPDPPPPVVVVVVVVVVVVVVLVVLLVVLVVLQVVLVVCVVVVVLVSNLVSLVSSCVSPVVSLLVNLVSLQVVLVVCVVVVVLVSSLVSLVSSCVSPVLPLVSLQSNLVSCVVVVVLVSSLVSLVSSCVSPVLDLVSLVVNLVSCVVVVVLVSNLVSLVSSCVSPVVPPSSVVSNVVSVVVVVVPDDDPPPPDPPPDDDPDDD

Sequence (203 aa):
MKTLFALCLVTTLGLSTARSAQQEGNQEAAKIAREGSQAVKDQDWNKAIELFRKAAEKDRKYTQTLAIAYQQRAFSYANDQRFQDALNDLGEAIQINPRDARAYEQRAAIEMKINDYDRALADYEMAVKANPGEIKYHLYRGYIFELRGDLQNAMVDTDAALKINSKNKEAVERKQRLQKIQAATAPPPANATPVAAPPKKKP

Radius of gyration: 29.62 Å; chains: 1; bounding box: 112×37×81 Å